Protein AF-A0A2C6C3G3-F1 (afdb_monomer_lite)

Organism: Fusobacterium nucleatum subsp. polymorphum (NCBI:txid76857)

InterPro domains:
  IPR012332 Autotransporter, pectate lyase C-like domain superfamily [G3DSA:2.160.20.20] (1-324)

Foldseek 3Di:
DAEQQGEDEDDAPDEDADAPDQEEEQEEFYDQPADDLHEGEYYYNYEYHDEHEQYELYEYHAPYEYEFNEEQAYAYECHEPYHWQHEYEYDAPYEQEANHELYEDYEYEHQQTEAEDADNYEYEEEYYNYEDYEYAAHEHEYNYEYYYEEALYEDEEYDHQHYEYEYAEYFEYEHHQYEQYEYEHYEYEDQEYEQEYEEAQYEREEWHHDATYEYHDQEYEQYYYHNYERDEFADYEYENHYYEYEFYANYEYDYYHPNHGAYEPPAQYEYEADANGEYEEAEDPDDDPDDDDDPPPDPPDHPRYHPCVSYDYHDDPNYHDYDYD

Radius of gyration: 21.12 Å; chains: 1; bounding box: 49×38×72 Å

Secondary structure (DSSP, 8-state):
-B-TT-EEEE-TT-EEEESSSSS-EEEEES-SS---S---EEEESSEEEE-SBT-EEEEE-TT-EEEESSEEEE--BS-EEEEESSEEEE-TT-EEEE-STT-EEEEE--TT-EEEE-TT-EEEE-STT-EEEEESSSEEEE-SEEEEESTT-EEEEE-STT-EEEESSEEEEESTT-EEEEESSSEEEE-SSEEEEESTT-EEEEE-TTTT-EEEE-SSEEEEETT-EEEEESSSEEEESSPEEEE-TT-EEEEE-TTS-EEE--S-EEEEE-TT-EEEEE--SS--SS--------SS-BTTEETGGGEEEEEPTT-EEEEE-

Structure (mmCIF, N/CA/C/O backbone):
data_AF-A0A2C6C3G3-F1
#
_entry.id   AF-A0A2C6C3G3-F1
#
loop_
_atom_site.group_PDB
_atom_site.id
_atom_site.type_symbol
_atom_site.label_atom_id
_atom_site.label_alt_id
_atom_site.label_comp_id
_atom_site.label_asym_id
_atom_site.label_entity_id
_atom_site.label_seq_id
_atom_site.pdbx_PDB_ins_code
_atom_site.Cartn_x
_atom_site.Cartn_y
_atom_site.Cartn_z
_atom_site.occupancy
_atom_site.B_iso_or_equiv
_atom_site.auth_seq_id
_atom_site.auth_comp_id
_atom_site.auth_asym_id
_atom_site.auth_atom_id
_atom_site.pdbx_PDB_model_num
ATOM 1 N N . GLN A 1 1 ? -17.566 4.425 23.445 1.00 90.25 1 GLN A N 1
ATOM 2 C CA . GLN A 1 1 ? -17.140 5.676 22.796 1.00 90.25 1 GLN A CA 1
ATOM 3 C C . GLN A 1 1 ? -16.418 6.512 23.837 1.00 90.25 1 GLN A C 1
ATOM 5 O O . GLN A 1 1 ? -16.911 6.590 24.957 1.00 90.25 1 GLN A O 1
ATOM 10 N N . ALA A 1 2 ? -15.243 7.042 23.518 1.00 85.88 2 ALA A N 1
ATOM 11 C CA . ALA A 1 2 ? -14.572 8.062 24.309 1.00 85.88 2 ALA A CA 1
ATOM 12 C C . ALA A 1 2 ? -14.928 9.407 23.675 1.00 85.88 2 ALA A C 1
ATOM 14 O O . ALA A 1 2 ? -14.460 9.683 22.580 1.00 85.88 2 ALA A O 1
ATOM 15 N N . GLY A 1 3 ? -15.823 10.171 24.312 1.00 86.94 3 GLY A N 1
ATOM 16 C CA . GLY A 1 3 ? -16.171 11.525 23.864 1.00 86.94 3 GLY A CA 1
ATOM 17 C C . GLY A 1 3 ? -14.995 12.496 24.025 1.00 86.94 3 GLY A C 1
ATOM 18 O O . GLY A 1 3 ? -13.861 12.062 24.132 1.00 86.94 3 GLY A O 1
ATOM 19 N N . HIS A 1 4 ? -15.286 13.789 24.128 1.00 82.94 4 HIS A N 1
ATOM 20 C CA . HIS A 1 4 ? -14.340 14.920 24.088 1.00 82.94 4 HIS A CA 1
ATOM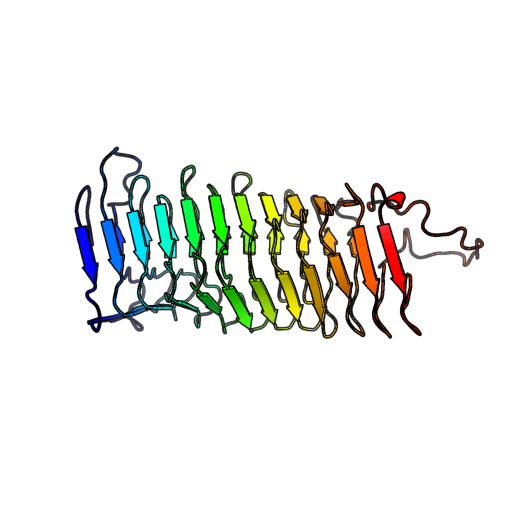 21 C C . HIS A 1 4 ? -12.945 14.721 24.735 1.00 82.94 4 HIS A C 1
ATOM 23 O O . HIS A 1 4 ? -11.939 15.069 24.139 1.00 82.94 4 HIS A O 1
ATOM 29 N N . ASP A 1 5 ? -12.861 14.188 25.954 1.00 90.12 5 ASP A N 1
ATOM 30 C CA . ASP A 1 5 ? -11.609 13.896 26.680 1.00 90.12 5 ASP A CA 1
ATOM 31 C C . ASP A 1 5 ? -11.652 12.514 27.365 1.00 90.12 5 ASP A C 1
ATOM 33 O O . ASP A 1 5 ? -10.925 12.210 28.315 1.00 90.12 5 ASP A O 1
ATOM 37 N N . GLY A 1 6 ? -12.563 11.660 26.895 1.00 94.88 6 GLY A N 1
ATOM 38 C CA . GLY A 1 6 ? -12.861 10.383 27.521 1.00 94.88 6 GLY A CA 1
ATOM 39 C C . GLY A 1 6 ? -11.810 9.313 27.237 1.00 94.88 6 GLY A C 1
ATOM 40 O O . GLY A 1 6 ? -11.007 9.396 26.311 1.00 94.88 6 GLY A O 1
ATOM 41 N N . LYS A 1 7 ? -11.876 8.210 27.984 1.00 97.00 7 LYS A N 1
ATOM 42 C CA . LYS A 1 7 ? -11.100 7.003 27.684 1.00 97.00 7 LYS A CA 1
ATOM 43 C C . LYS A 1 7 ? -12.005 5.788 27.610 1.00 97.00 7 LYS A C 1
ATOM 45 O O . LYS A 1 7 ? -12.769 5.512 28.529 1.00 97.00 7 LYS A O 1
ATOM 50 N N . VAL A 1 8 ? -11.865 5.016 26.538 1.00 97.69 8 VAL A N 1
ATOM 51 C CA . VAL A 1 8 ? -12.537 3.729 26.361 1.00 97.69 8 VAL A CA 1
ATOM 52 C C . VAL A 1 8 ? -11.499 2.642 26.116 1.00 97.69 8 VAL A C 1
ATOM 54 O O . VAL A 1 8 ? -10.528 2.822 25.382 1.00 97.69 8 VAL A O 1
ATOM 57 N N . THR A 1 9 ? -11.660 1.493 26.768 1.00 98.25 9 THR A N 1
ATOM 58 C CA . THR A 1 9 ? -10.750 0.355 26.610 1.00 98.25 9 THR A CA 1
ATOM 59 C C . THR A 1 9 ? -11.537 -0.941 26.486 1.00 98.25 9 THR A C 1
ATOM 61 O O . THR A 1 9 ? -12.300 -1.282 27.387 1.00 98.25 9 THR A O 1
ATOM 64 N N . LEU A 1 10 ? -11.315 -1.686 25.401 1.00 98.56 10 LEU A N 1
ATOM 65 C CA . LEU A 1 10 ? -11.729 -3.082 25.310 1.00 98.56 10 LEU A CA 1
ATOM 66 C C . LEU A 1 10 ? -10.640 -3.942 25.954 1.00 98.56 10 LEU A C 1
ATOM 68 O O . LEU A 1 10 ? -9.492 -3.945 25.505 1.00 98.56 10 LEU A O 1
ATOM 72 N N . ALA A 1 11 ? -10.978 -4.623 27.046 1.00 98.31 11 ALA A N 1
ATOM 73 C CA . ALA A 1 11 ? -10.030 -5.457 27.777 1.00 98.31 11 ALA A CA 1
ATOM 74 C C . ALA A 1 11 ? -9.639 -6.721 26.989 1.00 98.31 11 ALA A C 1
ATOM 76 O O . ALA A 1 11 ? -10.378 -7.186 26.122 1.00 98.31 11 ALA A O 1
ATOM 77 N N . SER A 1 12 ? -8.479 -7.294 27.323 1.00 98.12 12 SER A N 1
ATOM 78 C CA . SER A 1 12 ? -8.031 -8.563 26.737 1.00 98.12 12 SER A CA 1
ATOM 79 C C . SER A 1 12 ? -9.036 -9.689 27.004 1.00 98.12 12 SER A C 1
ATOM 81 O O . SER A 1 12 ? -9.704 -9.711 28.042 1.00 98.12 12 SER A O 1
ATOM 83 N N . GLY A 1 13 ? -9.190 -10.591 26.034 1.00 97.81 13 GLY A N 1
ATOM 84 C CA . GLY A 1 13 ? -10.177 -11.675 26.068 1.00 97.81 13 GLY A CA 1
ATOM 85 C C . GLY A 1 13 ? -11.636 -11.221 25.925 1.00 97.81 13 GLY A C 1
ATOM 86 O O . GLY A 1 13 ? -12.540 -12.048 26.024 1.00 97.81 13 GLY A O 1
ATOM 87 N N . LYS A 1 14 ? -11.897 -9.924 25.709 1.00 98.56 14 LYS A N 1
ATOM 88 C CA . LYS A 1 14 ? -13.240 -9.396 25.435 1.00 98.56 14 LYS A CA 1
ATOM 89 C C . LYS A 1 14 ? -13.449 -9.182 23.941 1.00 98.56 14 LYS A C 1
ATOM 91 O O . LYS A 1 14 ? -12.499 -8.983 23.185 1.00 98.56 14 LYS A O 1
ATOM 96 N N . LYS A 1 15 ? -14.717 -9.215 23.536 1.00 98.19 15 LYS A N 1
ATOM 97 C CA . LYS A 1 15 ? -15.146 -9.143 22.142 1.00 98.19 15 LYS A CA 1
ATOM 98 C C . LYS A 1 15 ? -16.309 -8.171 21.983 1.00 98.19 15 LYS A C 1
ATOM 100 O O . LYS A 1 15 ? -17.229 -8.189 22.797 1.00 98.19 15 LYS A O 1
ATOM 105 N N . ILE A 1 16 ? -16.276 -7.368 20.925 1.00 97.81 16 ILE A N 1
ATOM 106 C CA . ILE A 1 16 ? -17.430 -6.616 20.411 1.00 97.81 16 ILE A CA 1
ATOM 107 C C . ILE A 1 16 ? -17.785 -7.230 19.060 1.00 97.81 16 ILE A C 1
ATOM 109 O O . ILE A 1 16 ? -16.898 -7.516 18.260 1.00 97.81 16 ILE A O 1
ATOM 113 N N . THR A 1 17 ? -19.064 -7.494 18.801 1.00 98.12 17 THR A N 1
ATOM 114 C CA . THR A 1 17 ? -19.512 -8.061 17.522 1.00 98.12 17 THR A CA 1
ATOM 115 C C . THR A 1 17 ? -20.747 -7.332 17.030 1.00 98.12 17 THR A C 1
ATOM 117 O O . THR A 1 17 ? -21.742 -7.248 17.742 1.00 98.12 17 THR A O 1
ATOM 120 N N . SER A 1 18 ? -20.661 -6.813 15.812 1.00 96.62 18 SER A N 1
ATOM 121 C CA . SER A 1 18 ? -21.769 -6.205 15.086 1.00 96.62 18 SER A CA 1
ATOM 122 C C . SER A 1 18 ? -21.530 -6.430 13.599 1.00 96.62 18 SER A C 1
ATOM 124 O O . SER A 1 18 ? -20.761 -5.702 12.984 1.00 96.62 18 SER A O 1
ATOM 126 N N . THR A 1 19 ? -22.116 -7.486 13.036 1.00 94.31 19 THR A N 1
ATOM 127 C CA . THR A 1 19 ? -21.901 -7.891 11.632 1.00 94.31 19 THR A CA 1
ATOM 128 C C . THR A 1 19 ? -23.139 -7.736 10.755 1.00 94.31 19 THR A C 1
ATOM 130 O O . THR A 1 19 ? -23.031 -7.797 9.536 1.00 94.31 19 THR A O 1
ATOM 133 N N . THR A 1 20 ? -24.305 -7.520 11.365 1.00 91.44 20 THR A N 1
ATOM 134 C CA . THR A 1 20 ? -25.604 -7.425 10.682 1.00 91.44 20 THR A CA 1
ATOM 135 C C . THR A 1 20 ? -26.207 -6.024 10.726 1.00 91.44 20 THR A C 1
ATOM 137 O O . THR A 1 20 ? -27.250 -5.794 10.122 1.00 91.44 20 THR A O 1
ATOM 140 N N . ALA A 1 21 ? -25.601 -5.095 11.471 1.00 91.69 21 ALA A N 1
ATOM 141 C CA . ALA A 1 21 ? -26.034 -3.705 11.480 1.00 91.69 21 ALA A CA 1
ATOM 142 C C . ALA A 1 21 ? -25.770 -3.063 10.112 1.00 91.69 21 ALA A C 1
ATOM 144 O O . ALA A 1 21 ? -24.774 -3.376 9.461 1.00 91.69 21 ALA A O 1
ATOM 145 N N . ASN A 1 22 ? -26.639 -2.138 9.699 1.00 92.69 22 ASN A N 1
ATOM 146 C CA . ASN A 1 22 ? -26.429 -1.390 8.459 1.00 92.69 22 ASN A CA 1
ATOM 147 C C . ASN A 1 22 ? -25.148 -0.558 8.527 1.00 92.69 22 ASN A C 1
ATOM 149 O O . ASN A 1 22 ? -24.381 -0.571 7.575 1.00 92.69 22 ASN A O 1
ATOM 153 N N . GLU A 1 23 ? -24.927 0.123 9.652 1.00 95.88 23 GLU A N 1
ATOM 154 C CA . GLU A 1 23 ? -23.739 0.921 9.943 1.00 95.88 23 GLU A CA 1
ATOM 155 C C . GLU A 1 23 ? -23.426 0.827 11.443 1.00 95.88 23 GLU A C 1
ATOM 157 O O . GLU A 1 23 ? -24.337 0.870 12.277 1.00 95.88 23 GLU A O 1
ATOM 162 N N . PHE A 1 24 ? -22.154 0.649 11.803 1.00 96.31 24 PHE A N 1
ATOM 163 C CA . PHE A 1 24 ? -21.725 0.528 13.192 1.00 96.31 24 PHE A CA 1
ATOM 164 C C . PHE A 1 24 ? -20.287 1.002 13.403 1.00 96.31 24 PHE A C 1
ATOM 166 O O . PHE A 1 24 ? -19.387 0.652 12.638 1.00 96.31 24 PHE A O 1
ATOM 173 N N . TYR A 1 25 ? -20.054 1.749 14.486 1.00 96.50 25 TYR A N 1
ATOM 174 C CA . TYR A 1 25 ? -18.723 2.207 14.891 1.00 96.50 25 TYR A CA 1
ATOM 175 C C . TYR A 1 25 ? -18.288 1.468 16.158 1.00 96.50 25 TYR A C 1
ATOM 177 O O . TYR A 1 25 ? -18.855 1.672 17.233 1.00 96.50 25 TYR A O 1
ATOM 185 N N . GLY A 1 26 ? -17.288 0.593 16.027 1.00 97.06 26 GLY A N 1
ATOM 186 C CA . GLY A 1 26 ? -16.847 -0.308 17.092 1.00 97.06 26 GLY A CA 1
ATOM 187 C C . GLY A 1 26 ? -16.291 0.425 18.307 1.00 97.06 26 GLY A C 1
ATOM 188 O O . GLY A 1 26 ? -16.798 0.282 19.421 1.00 97.06 26 GLY A O 1
ATOM 189 N N . MET A 1 27 ? -15.252 1.228 18.101 1.00 98.06 27 MET A N 1
ATOM 190 C CA . MET A 1 27 ? -14.697 2.112 19.123 1.00 98.06 27 MET A CA 1
ATOM 191 C C . MET A 1 27 ? -14.428 3.490 18.531 1.00 98.06 27 MET A C 1
ATOM 193 O O . MET A 1 27 ? -13.923 3.596 17.420 1.00 98.06 27 MET A O 1
ATOM 197 N N . THR A 1 28 ? -14.722 4.538 19.293 1.00 97.56 28 THR A N 1
ATOM 198 C CA . THR A 1 28 ? -14.463 5.923 18.889 1.00 97.56 28 THR A CA 1
ATOM 199 C C . THR A 1 28 ? -13.618 6.628 19.943 1.00 97.56 28 THR A C 1
ATOM 201 O O . THR A 1 28 ? -13.834 6.396 21.141 1.00 97.56 28 THR A O 1
ATOM 204 N N . ALA A 1 29 ? -12.669 7.447 19.495 1.00 97.81 29 ALA A N 1
ATOM 205 C CA . ALA A 1 29 ? -12.018 8.493 20.276 1.00 97.81 29 ALA A CA 1
ATOM 206 C C . ALA A 1 29 ? -12.374 9.831 19.625 1.00 97.81 29 ALA A C 1
ATOM 208 O O . ALA A 1 29 ? -12.180 9.970 18.417 1.00 97.81 29 ALA A O 1
ATOM 209 N N . GLY A 1 30 ? -12.960 10.729 20.409 1.00 95.25 30 GLY A N 1
ATOM 210 C CA . GLY A 1 30 ? -13.423 12.028 19.948 1.00 95.25 30 GLY A CA 1
ATOM 211 C C . GLY A 1 30 ? -14.890 12.052 19.563 1.00 95.25 30 GLY A C 1
ATOM 212 O O . GLY A 1 30 ? -15.606 11.042 19.590 1.00 95.25 30 GLY A O 1
ATOM 213 N N . ASN A 1 31 ? -15.348 13.253 19.227 1.00 91.44 31 ASN A N 1
ATOM 214 C CA . ASN A 1 31 ? -16.713 13.532 18.786 1.00 91.44 31 ASN A CA 1
ATOM 215 C C . ASN A 1 31 ? -16.801 13.945 17.307 1.00 91.44 31 ASN A C 1
ATOM 217 O O . ASN A 1 31 ? -17.913 14.203 16.848 1.00 91.44 31 ASN A O 1
ATOM 221 N N . PHE A 1 32 ? -15.687 13.976 16.566 1.00 92.75 32 PHE A N 1
ATOM 222 C CA . PHE A 1 32 ? -15.642 14.378 15.155 1.00 92.75 32 PHE A CA 1
ATOM 223 C C . PHE A 1 32 ? -16.135 15.813 14.932 1.00 92.75 32 PHE A C 1
ATOM 225 O O . PHE A 1 32 ? -16.693 16.130 13.881 1.00 92.75 32 PHE A O 1
ATOM 232 N N . ALA A 1 33 ? -15.936 16.683 15.930 1.00 91.12 33 ALA A N 1
ATOM 233 C CA . ALA A 1 33 ? -16.274 18.106 15.863 1.00 91.12 33 ALA A CA 1
ATOM 234 C C . ALA A 1 33 ? -15.108 18.981 15.363 1.00 91.12 33 ALA A C 1
ATOM 236 O O . ALA A 1 33 ? -15.296 20.182 15.159 1.00 91.12 33 ALA A O 1
ATOM 237 N N . GLY A 1 34 ? -13.934 18.386 15.132 1.00 87.75 34 GLY A N 1
ATOM 238 C CA . GLY A 1 34 ? -12.714 19.084 14.738 1.00 87.75 34 GLY A CA 1
ATOM 239 C C . GLY A 1 34 ? -11.773 19.335 15.917 1.00 87.75 34 GLY A C 1
ATOM 240 O O . GLY A 1 34 ? -12.045 18.933 17.042 1.00 87.75 34 GLY A O 1
ATOM 241 N N . ALA A 1 35 ? -10.646 19.993 15.632 1.00 90.75 35 ALA A N 1
ATOM 242 C CA . ALA A 1 35 ? -9.570 20.184 16.600 1.00 90.75 35 ALA A CA 1
ATOM 243 C C . ALA A 1 35 ? -10.042 21.023 17.790 1.00 90.75 35 ALA A C 1
ATOM 245 O O . ALA A 1 35 ? -10.561 22.131 17.621 1.00 90.75 35 ALA A O 1
ATOM 246 N N . ASP A 1 36 ? -9.834 20.501 18.992 1.00 89.94 36 ASP A N 1
ATOM 247 C CA . ASP A 1 36 ? -10.312 21.101 20.235 1.00 89.94 36 ASP A CA 1
ATOM 248 C C . ASP A 1 36 ? -9.247 21.122 21.346 1.00 89.94 36 ASP A C 1
ATOM 250 O O . ASP A 1 36 ? -9.524 21.573 22.464 1.00 89.94 36 ASP A O 1
ATOM 254 N N . ALA A 1 37 ? -8.025 20.668 21.028 1.00 86.81 37 ALA A N 1
ATOM 255 C CA . ALA A 1 37 ? -6.893 20.519 21.940 1.00 86.81 37 ALA A CA 1
ATOM 256 C C . ALA A 1 37 ? -7.176 19.653 23.184 1.00 86.81 37 ALA A C 1
ATOM 258 O O . ALA A 1 37 ? -6.434 19.713 24.173 1.00 86.81 37 ALA A O 1
ATOM 259 N N . LYS A 1 38 ? -8.239 18.847 23.157 1.00 90.75 38 LYS A N 1
ATOM 260 C CA . LYS A 1 38 ? -8.496 17.795 24.134 1.00 90.75 38 LYS A CA 1
ATOM 261 C C . LYS A 1 38 ? -7.973 16.473 23.593 1.00 90.75 38 LYS A C 1
ATOM 263 O O . LYS A 1 38 ? -7.418 16.395 22.503 1.00 90.75 38 LYS A O 1
ATOM 268 N N . LYS A 1 39 ? -8.018 15.456 24.451 1.00 95.00 39 LYS A N 1
ATOM 269 C CA . LYS A 1 39 ? -7.469 14.147 24.123 1.00 95.00 39 LYS A CA 1
ATOM 270 C C . LYS A 1 39 ? -8.344 13.031 24.658 1.00 95.00 39 LYS A C 1
ATOM 272 O O . LYS A 1 39 ? -8.259 12.655 25.828 1.00 95.00 39 LYS A O 1
ATOM 277 N N . ALA A 1 40 ? -9.135 12.466 23.768 1.00 97.94 40 ALA A N 1
ATOM 278 C CA . ALA A 1 40 ? -9.822 11.209 23.923 1.00 97.94 40 ALA A CA 1
ATOM 279 C C . ALA A 1 40 ? -8.912 10.031 23.544 1.00 97.94 40 ALA A C 1
ATOM 281 O O . ALA A 1 40 ? -8.021 10.127 22.697 1.00 97.94 40 ALA A O 1
ATOM 282 N N . ILE A 1 41 ? -9.140 8.877 24.176 1.00 98.50 41 ILE A N 1
ATOM 283 C CA . ILE A 1 41 ? -8.353 7.665 23.921 1.00 98.50 41 ILE A CA 1
ATOM 284 C C . ILE A 1 41 ? -9.260 6.451 23.722 1.00 98.50 41 ILE A C 1
ATOM 286 O O . ILE A 1 41 ? -10.011 6.065 24.625 1.00 98.50 41 ILE A O 1
ATOM 290 N N . ALA A 1 42 ? -9.109 5.768 22.586 1.00 98.69 42 ALA A N 1
ATOM 291 C CA . ALA A 1 42 ? -9.725 4.471 22.313 1.00 98.69 42 ALA A CA 1
ATOM 292 C C . ALA A 1 42 ? -8.663 3.370 22.226 1.00 98.69 42 ALA A C 1
ATOM 294 O O . ALA A 1 42 ? -7.811 3.369 21.340 1.00 98.69 42 ALA A O 1
ATOM 295 N N . LYS A 1 43 ? -8.726 2.393 23.139 1.00 98.75 43 LYS A N 1
ATOM 296 C CA . LYS A 1 43 ? -7.745 1.301 23.225 1.00 98.75 43 LYS A CA 1
ATOM 297 C C . LYS A 1 43 ? -8.382 -0.076 23.046 1.00 98.75 43 LYS A C 1
ATOM 299 O O . LYS A 1 43 ? -9.126 -0.530 23.914 1.00 98.75 43 LYS A O 1
ATOM 304 N N . ASN A 1 44 ? -8.032 -0.778 21.974 1.00 98.81 44 ASN A N 1
ATOM 305 C CA . ASN A 1 44 ? -8.415 -2.167 21.747 1.00 98.81 44 ASN A CA 1
ATOM 306 C C . ASN A 1 44 ? -7.327 -3.130 22.249 1.00 98.81 44 ASN A C 1
ATOM 308 O O . ASN A 1 44 ? -6.249 -3.188 21.667 1.00 98.81 44 ASN A O 1
ATOM 312 N N . ASN A 1 45 ? -7.608 -3.920 23.289 1.00 98.75 45 ASN A N 1
ATOM 313 C CA . ASN A 1 45 ? -6.783 -5.078 23.670 1.00 98.75 45 ASN A CA 1
ATOM 314 C C . ASN A 1 45 ? -7.486 -6.420 23.391 1.00 98.75 45 ASN A C 1
ATOM 316 O O . ASN A 1 45 ? -6.942 -7.465 23.736 1.00 98.75 45 ASN A O 1
ATOM 320 N N . GLY A 1 46 ? -8.706 -6.390 22.852 1.00 98.69 46 GLY A N 1
ATOM 321 C CA . GLY A 1 46 ? -9.550 -7.557 22.620 1.00 98.69 46 GLY A CA 1
ATOM 322 C C . GLY A 1 46 ? -9.775 -7.809 21.131 1.00 98.69 46 GLY A C 1
ATOM 323 O O . GLY A 1 46 ? -8.868 -7.658 20.314 1.00 98.69 46 GLY A O 1
ATOM 324 N N . GLU A 1 47 ? -10.995 -8.205 20.779 1.00 98.81 47 GLU A N 1
ATOM 325 C CA . GLU A 1 47 ? -11.393 -8.501 19.402 1.00 98.81 47 GLU A CA 1
ATOM 326 C C . GLU A 1 47 ? -12.606 -7.657 18.984 1.00 98.81 47 GLU A C 1
ATOM 328 O O . GLU A 1 47 ? -13.669 -7.718 19.607 1.00 98.81 47 GLU A O 1
ATOM 333 N N . LEU A 1 48 ? -12.457 -6.880 17.913 1.00 98.75 48 LEU A N 1
ATOM 334 C CA . LEU A 1 48 ? -13.549 -6.152 17.268 1.00 98.75 48 LEU A CA 1
ATOM 335 C C . LEU A 1 48 ? -13.983 -6.918 16.015 1.00 98.75 48 LEU A C 1
ATOM 337 O O . LEU A 1 48 ? -13.200 -7.029 15.083 1.00 98.75 48 LEU A O 1
ATOM 341 N N . ASN A 1 49 ? -15.216 -7.421 15.977 1.00 98.62 49 ASN A N 1
ATOM 342 C CA . ASN A 1 49 ? -15.810 -8.080 14.808 1.00 98.62 49 ASN A CA 1
ATOM 343 C C . ASN A 1 49 ? -16.880 -7.181 14.206 1.00 98.62 49 ASN A C 1
ATOM 345 O O . ASN A 1 49 ? -18.037 -7.212 14.636 1.00 98.62 49 ASN A O 1
ATOM 349 N N . ILE A 1 50 ? -16.480 -6.344 13.255 1.00 98.50 50 ILE A N 1
ATOM 350 C CA . ILE A 1 50 ? -17.331 -5.288 12.715 1.00 98.50 50 ILE A CA 1
ATOM 351 C C . ILE A 1 50 ? -17.653 -5.587 11.249 1.00 98.50 50 ILE A C 1
ATOM 353 O O . ILE A 1 50 ? -16.765 -5.828 10.435 1.00 98.50 50 ILE A O 1
ATOM 357 N N . GLY A 1 51 ? -18.937 -5.611 10.923 1.00 97.25 51 GLY A N 1
ATOM 358 C CA . GLY A 1 51 ? -19.487 -5.682 9.573 1.00 97.25 51 GLY A CA 1
ATOM 359 C C . GLY A 1 51 ? -20.396 -4.485 9.309 1.00 97.25 51 GLY A C 1
ATOM 360 O O . GLY A 1 51 ? -20.324 -3.502 10.037 1.00 97.25 51 GLY A O 1
ATOM 361 N N . GLY A 1 52 ? -21.251 -4.580 8.291 1.00 96.62 52 GLY A N 1
ATOM 362 C CA . GLY A 1 52 ? -22.133 -3.483 7.880 1.00 96.62 52 GLY A CA 1
ATOM 363 C C . GLY A 1 52 ? -21.515 -2.554 6.834 1.00 96.62 52 GLY A C 1
ATOM 364 O O . GLY A 1 52 ? -20.299 -2.493 6.649 1.00 96.62 52 GLY A O 1
ATOM 365 N N . ASN A 1 53 ? -22.364 -1.829 6.116 1.00 96.31 53 ASN A N 1
ATOM 366 C CA . ASN A 1 53 ? -21.942 -0.870 5.103 1.00 96.31 53 ASN A CA 1
ATOM 367 C C . ASN A 1 53 ? -21.375 0.392 5.773 1.00 96.31 53 ASN A C 1
ATOM 369 O O . ASN A 1 53 ? -21.928 0.854 6.767 1.00 96.31 53 ASN A O 1
ATOM 373 N N . LYS A 1 54 ? -20.269 0.940 5.252 1.00 95.88 54 LYS A N 1
ATOM 374 C CA . LYS A 1 54 ? -19.599 2.159 5.767 1.00 95.88 54 LYS A CA 1
ATOM 375 C C . LYS A 1 54 ? -19.196 2.111 7.249 1.00 95.88 54 LYS A C 1
ATOM 377 O O . LYS A 1 54 ? -18.839 3.118 7.848 1.00 95.88 54 LYS A O 1
ATOM 382 N N . SER A 1 55 ? -19.217 0.922 7.840 1.00 98.06 55 SER A N 1
ATOM 383 C CA . SER A 1 55 ? -18.922 0.722 9.254 1.00 98.06 55 SER A CA 1
ATOM 384 C C . SER A 1 55 ? -17.439 0.897 9.548 1.00 98.06 55 SER A C 1
ATOM 386 O O . SER A 1 55 ? -16.596 0.766 8.658 1.00 98.06 55 SER A O 1
ATOM 388 N N . LEU A 1 56 ? -17.123 1.164 10.814 1.00 98.50 56 LEU A N 1
ATOM 389 C CA . LEU A 1 56 ? -15.772 1.482 11.261 1.00 98.50 56 LEU A CA 1
ATOM 390 C C . LEU A 1 56 ? -15.388 0.593 12.444 1.00 98.50 56 LEU A C 1
ATOM 392 O O . LEU A 1 56 ? -16.100 0.542 13.447 1.00 98.50 56 LEU A O 1
ATOM 396 N N . GLY A 1 57 ? -14.249 -0.096 12.353 1.00 98.50 57 GLY A N 1
ATOM 397 C CA . GLY A 1 57 ? -13.700 -0.852 13.482 1.00 98.50 57 GLY A CA 1
ATOM 398 C C . GLY A 1 57 ? -13.310 0.080 14.629 1.00 98.50 57 GLY A C 1
ATOM 399 O O . GLY A 1 57 ? -13.881 0.025 15.721 1.00 98.50 57 GLY A O 1
ATOM 400 N N . MET A 1 58 ? -12.370 0.977 14.347 1.00 98.75 58 MET A N 1
ATOM 401 C CA . MET A 1 58 ? -12.003 2.098 15.207 1.00 98.75 58 MET A CA 1
ATOM 402 C C . MET A 1 58 ? -12.083 3.408 14.422 1.00 98.75 58 MET A C 1
ATOM 404 O O . MET A 1 58 ? -11.651 3.453 13.274 1.00 98.75 58 MET A O 1
ATOM 408 N N . ALA A 1 59 ? -12.596 4.468 15.040 1.00 98.44 59 ALA A N 1
ATOM 409 C CA . ALA A 1 59 ? -12.615 5.812 14.473 1.00 98.44 59 ALA A CA 1
ATOM 410 C C . ALA A 1 59 ? -11.930 6.784 15.441 1.00 98.44 59 ALA A C 1
ATOM 412 O O . ALA A 1 59 ? -12.329 6.868 16.604 1.00 98.44 59 ALA A O 1
ATOM 413 N N . ILE A 1 60 ? -10.903 7.490 14.974 1.00 98.56 60 ILE A N 1
ATOM 414 C CA . ILE A 1 60 ? -10.064 8.376 15.789 1.00 98.56 60 ILE A CA 1
ATOM 415 C C . ILE A 1 60 ? -10.138 9.782 15.212 1.00 98.56 60 ILE A C 1
ATOM 417 O O . ILE A 1 60 ? -9.732 9.971 14.063 1.00 98.56 60 ILE A O 1
ATOM 421 N N . ASP A 1 61 ? -10.663 10.723 15.991 1.00 97.50 61 ASP A N 1
ATOM 422 C CA . ASP A 1 61 ? -10.754 12.125 15.597 1.00 97.50 61 ASP A CA 1
ATOM 423 C C . ASP A 1 61 ? -9.392 12.836 15.668 1.00 97.50 61 ASP A C 1
ATOM 425 O O . ASP A 1 61 ? -8.416 12.293 16.184 1.00 97.50 61 ASP A O 1
ATOM 429 N N . VAL A 1 62 ? -9.309 14.042 15.109 1.00 96.38 62 VAL A N 1
ATOM 430 C CA . VAL A 1 62 ? -8.142 14.922 15.220 1.00 96.38 62 VAL A CA 1
ATOM 431 C C . VAL A 1 62 ? -7.781 15.169 16.692 1.00 96.38 62 VAL A C 1
ATOM 433 O O . VAL A 1 62 ? -8.647 15.163 17.553 1.00 96.38 62 VAL A O 1
ATOM 436 N N . ASP A 1 63 ? -6.486 15.335 16.978 1.00 95.19 63 ASP A N 1
ATOM 437 C CA . ASP A 1 63 ? -5.895 15.478 18.327 1.00 95.19 63 ASP A CA 1
ATOM 438 C C . ASP A 1 63 ? -6.028 14.253 19.267 1.00 95.19 63 ASP A C 1
ATOM 440 O O . ASP A 1 63 ? -5.315 14.156 20.273 1.00 95.19 63 ASP A O 1
ATOM 444 N N . ASP A 1 64 ? -6.818 13.248 18.884 1.00 98.00 64 ASP A N 1
ATOM 445 C CA . ASP A 1 64 ? -7.086 12.060 19.692 1.00 98.00 64 ASP A CA 1
ATOM 446 C C . ASP A 1 64 ? -6.177 10.863 19.392 1.00 98.00 64 ASP A C 1
ATOM 448 O O . ASP A 1 64 ? -5.398 10.834 18.432 1.00 98.00 64 ASP A O 1
ATOM 452 N N . GLU A 1 65 ? -6.267 9.840 20.253 1.00 98.31 65 GLU A N 1
ATOM 453 C CA . GLU A 1 65 ? -5.404 8.663 20.198 1.00 98.31 65 GLU A CA 1
ATOM 454 C C . GLU A 1 65 ? -6.170 7.333 20.103 1.00 98.31 65 GLU A C 1
ATOM 456 O O . GLU A 1 65 ? -6.964 6.949 20.968 1.00 98.31 65 GLU A O 1
ATOM 461 N N . GLY A 1 66 ? -5.846 6.566 19.065 1.00 98.75 66 GLY A N 1
ATOM 462 C CA . GLY A 1 66 ? -6.266 5.187 18.868 1.00 98.75 66 GLY A CA 1
ATOM 463 C C . GLY A 1 66 ? -5.124 4.200 19.048 1.00 98.75 66 GLY A C 1
ATOM 464 O O . GLY A 1 66 ? -4.063 4.337 18.443 1.00 98.75 66 GLY A O 1
ATOM 465 N N . ILE A 1 67 ? -5.353 3.154 19.839 1.00 98.88 67 ILE A N 1
ATOM 466 C CA . ILE A 1 67 ? -4.352 2.117 20.105 1.00 98.88 67 ILE A CA 1
ATOM 467 C C . ILE A 1 67 ? -4.962 0.742 19.849 1.00 98.88 67 ILE A C 1
ATOM 469 O O . ILE A 1 67 ? -5.900 0.344 20.542 1.00 98.88 67 ILE A O 1
ATOM 473 N N . ASN A 1 68 ? -4.387 -0.020 18.921 1.00 98.88 68 ASN A N 1
ATOM 474 C CA . ASN A 1 68 ? -4.736 -1.417 18.691 1.00 98.88 68 ASN A CA 1
ATOM 475 C C . ASN A 1 68 ? -3.611 -2.349 19.166 1.00 98.88 68 ASN A C 1
ATOM 477 O O . ASN A 1 68 ? -2.521 -2.366 18.603 1.00 98.88 68 ASN A O 1
ATOM 481 N N . ASN A 1 69 ? -3.894 -3.145 20.193 1.00 98.81 69 ASN A N 1
ATOM 482 C CA . ASN A 1 69 ? -3.058 -4.252 20.673 1.00 98.81 69 ASN A CA 1
ATOM 483 C C . ASN A 1 69 ? -3.693 -5.620 20.393 1.00 98.81 69 ASN A C 1
ATOM 485 O O . ASN A 1 69 ? -3.078 -6.646 20.663 1.00 98.81 69 ASN A O 1
ATOM 489 N N . GLY A 1 70 ? -4.948 -5.630 19.943 1.00 98.69 70 GLY A N 1
ATOM 490 C CA . GLY A 1 70 ? -5.739 -6.832 19.735 1.00 98.69 70 GLY A CA 1
ATOM 491 C C . GLY A 1 70 ? -5.979 -7.109 18.257 1.00 98.69 70 GLY A C 1
ATOM 492 O O . GLY A 1 70 ? -5.113 -6.885 17.408 1.00 98.69 70 GLY A O 1
ATOM 493 N N . LYS A 1 71 ? -7.181 -7.599 17.957 1.00 98.88 71 LYS A N 1
ATOM 494 C CA . LYS A 1 71 ? -7.618 -7.913 16.597 1.00 98.88 71 LYS A CA 1
ATOM 495 C C . LYS A 1 71 ? -8.786 -7.032 16.182 1.00 98.88 71 LYS A C 1
ATOM 497 O O . LYS A 1 71 ? -9.717 -6.820 16.962 1.00 98.88 71 LYS A O 1
ATOM 502 N N . ILE A 1 72 ? -8.748 -6.564 14.943 1.00 98.94 72 ILE A N 1
ATOM 503 C CA . ILE A 1 72 ? -9.871 -5.921 14.265 1.00 98.94 72 ILE A CA 1
ATOM 504 C C . ILE A 1 72 ? -10.219 -6.794 13.064 1.00 98.94 72 ILE A C 1
ATOM 506 O O . ILE A 1 72 ? -9.468 -6.835 12.100 1.00 98.94 72 ILE A O 1
ATOM 510 N N . ASN A 1 73 ? -11.343 -7.495 13.116 1.00 98.81 73 ASN A N 1
ATOM 511 C CA . ASN A 1 73 ? -11.885 -8.260 12.003 1.00 98.81 73 ASN A CA 1
ATOM 512 C C . ASN A 1 73 ? -13.000 -7.440 11.350 1.00 98.81 73 ASN A C 1
ATOM 514 O O . ASN A 1 73 ? -14.103 -7.321 11.890 1.00 98.81 73 ASN A O 1
ATOM 518 N N . PHE A 1 74 ? -12.700 -6.863 10.192 1.00 98.75 74 PHE A N 1
ATOM 519 C CA . PHE A 1 74 ? -13.638 -6.079 9.408 1.00 98.75 74 PHE A CA 1
ATOM 520 C C . PHE A 1 74 ? -14.202 -6.905 8.245 1.00 98.75 74 PHE A C 1
ATOM 522 O O . PHE A 1 74 ? -13.473 -7.400 7.383 1.00 98.75 74 PHE A O 1
ATOM 529 N N . SER A 1 75 ? -15.521 -7.048 8.221 1.00 98.06 75 SER A N 1
ATOM 530 C CA . SER A 1 75 ? -16.287 -7.805 7.216 1.00 98.06 75 SER A CA 1
ATOM 531 C C . SER A 1 75 ? -17.292 -6.935 6.456 1.00 98.06 75 SER A C 1
ATOM 533 O O . SER A 1 75 ? -18.016 -7.428 5.596 1.00 98.06 75 SER A O 1
ATOM 535 N N . GLY A 1 76 ? -17.340 -5.638 6.773 1.00 97.00 76 GLY A N 1
ATOM 536 C CA . GLY A 1 76 ? -18.253 -4.674 6.170 1.00 97.00 76 GLY A CA 1
ATOM 537 C C . GLY A 1 76 ? -17.838 -4.251 4.763 1.00 97.00 76 GLY A C 1
ATOM 538 O O . GLY A 1 76 ? -16.705 -4.484 4.343 1.00 97.00 76 GLY A O 1
ATOM 539 N N . THR A 1 77 ? -18.743 -3.595 4.043 1.00 97.06 77 THR A N 1
ATOM 540 C CA . THR A 1 77 ? -18.495 -3.059 2.693 1.00 97.06 77 THR A CA 1
ATOM 541 C C . THR A 1 77 ? -18.256 -1.559 2.737 1.00 97.06 77 THR A C 1
ATOM 543 O O . THR A 1 77 ? -18.909 -0.859 3.514 1.00 97.06 77 THR A O 1
ATOM 546 N N . SER A 1 78 ? -17.353 -1.049 1.895 1.00 95.50 78 SER A N 1
ATOM 547 C CA . SER A 1 78 ? -17.097 0.399 1.752 1.00 95.50 78 SER A CA 1
ATOM 548 C C . SER A 1 78 ? -16.792 1.124 3.072 1.00 95.50 78 SER A C 1
ATOM 550 O O . SER A 1 78 ? -17.050 2.319 3.206 1.00 95.50 78 SER A O 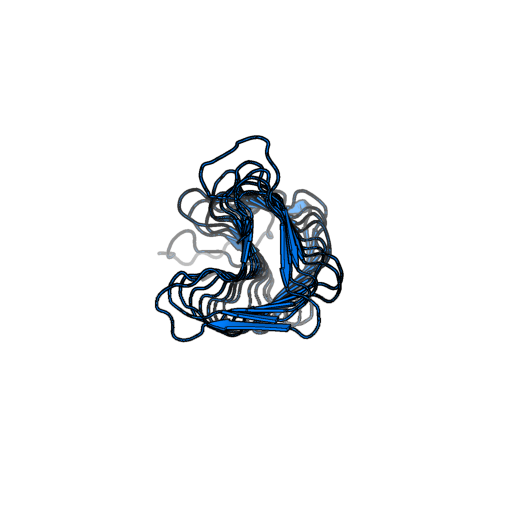1
ATOM 552 N N . GLY A 1 79 ? -16.284 0.392 4.062 1.00 97.75 79 GLY A N 1
ATOM 553 C CA . GLY A 1 79 ? -15.912 0.907 5.375 1.00 97.75 79 GLY A CA 1
ATOM 554 C C . GLY A 1 79 ? -14.444 0.635 5.673 1.00 97.75 79 GLY A C 1
ATOM 555 O O . GLY A 1 79 ? -13.671 0.281 4.776 1.00 97.75 79 GLY A O 1
ATOM 556 N N . ALA A 1 80 ? -14.055 0.796 6.936 1.00 98.62 80 ALA A N 1
ATOM 557 C CA . ALA A 1 80 ? -12.666 0.625 7.331 1.00 98.62 80 ALA A CA 1
ATOM 558 C C . ALA A 1 80 ? -12.493 -0.121 8.654 1.00 98.62 80 ALA A C 1
ATOM 560 O O . ALA A 1 80 ? -13.238 0.081 9.614 1.00 98.62 80 ALA A O 1
ATOM 561 N N . GLY A 1 81 ? -11.434 -0.929 8.744 1.00 98.75 81 GLY A N 1
ATOM 562 C CA . GLY A 1 81 ? -10.960 -1.437 10.032 1.00 98.75 81 GLY A CA 1
ATOM 563 C C . GLY A 1 81 ? -10.578 -0.286 10.965 1.00 98.75 81 GLY A C 1
ATOM 564 O O . GLY A 1 81 ? -10.931 -0.295 12.144 1.00 98.75 81 GLY A O 1
ATOM 565 N N . VAL A 1 82 ? -9.922 0.741 10.421 1.00 98.88 82 VAL A N 1
ATOM 566 C CA . VAL A 1 82 ? -9.562 1.972 11.130 1.00 98.88 82 VAL A CA 1
ATOM 567 C C . VAL A 1 82 ? -9.831 3.187 10.248 1.00 98.88 82 VAL A C 1
ATOM 569 O O . VAL A 1 82 ? -9.377 3.224 9.108 1.00 98.88 82 VAL A O 1
ATOM 572 N N . TYR A 1 83 ? -10.511 4.189 10.794 1.00 98.81 83 TYR A N 1
ATOM 573 C CA . TYR A 1 83 ? -10.638 5.539 10.248 1.00 98.81 83 TYR A CA 1
ATOM 574 C C . TYR A 1 83 ? -9.873 6.505 11.155 1.00 98.81 83 TYR A C 1
ATOM 576 O O . TYR A 1 83 ? -10.170 6.585 12.347 1.00 98.81 83 TYR A O 1
ATOM 584 N N . ASN A 1 84 ? -8.881 7.214 10.620 1.00 98.75 84 ASN A N 1
ATOM 585 C CA . ASN A 1 84 ? -7.989 8.059 11.406 1.00 98.75 84 ASN A CA 1
ATOM 586 C C . ASN A 1 84 ? -7.883 9.479 10.840 1.00 98.75 84 ASN A C 1
ATOM 588 O O . ASN A 1 84 ? -7.382 9.682 9.731 1.00 98.75 84 ASN A O 1
ATOM 592 N N . THR A 1 85 ? -8.263 10.459 11.656 1.00 98.19 85 THR A N 1
ATOM 593 C CA . THR A 1 85 ? -7.933 11.878 11.472 1.00 98.19 85 THR A CA 1
ATOM 594 C C . THR A 1 85 ? -6.964 12.406 12.540 1.00 98.19 85 THR A C 1
ATOM 596 O O . THR A 1 85 ? -6.348 13.447 12.314 1.00 98.19 85 THR A O 1
ATOM 599 N N . GLY A 1 86 ? -6.758 11.678 13.645 1.00 98.00 86 GLY A N 1
ATOM 600 C CA . GLY A 1 86 ? -5.767 11.976 14.691 1.00 98.00 86 GLY A CA 1
ATOM 601 C C . GLY A 1 86 ? -4.559 11.045 14.680 1.00 98.00 86 GLY A C 1
ATOM 602 O O . GLY A 1 86 ? -3.916 10.850 13.648 1.00 98.00 86 GLY A O 1
ATOM 603 N N . THR A 1 87 ? -4.214 10.473 15.835 1.00 98.62 87 THR A N 1
ATOM 604 C CA . THR A 1 87 ? -3.072 9.557 15.973 1.00 98.62 87 THR A CA 1
ATOM 605 C C . THR A 1 87 ? -3.534 8.123 16.203 1.00 98.62 87 THR A C 1
ATOM 607 O O . THR A 1 87 ? -4.130 7.813 17.230 1.00 98.62 87 THR A O 1
ATOM 610 N N . PHE A 1 88 ? -3.180 7.205 15.306 1.00 98.88 88 PHE A N 1
ATOM 611 C CA . PHE A 1 88 ? -3.456 5.779 15.460 1.00 98.88 88 PHE A CA 1
ATOM 612 C C . PHE A 1 88 ? -2.178 4.943 15.445 1.00 98.88 88 PHE A C 1
ATOM 614 O O . PHE A 1 88 ? -1.327 5.098 14.570 1.00 98.88 88 PHE A O 1
ATOM 621 N N . THR A 1 89 ? -2.073 3.984 16.368 1.00 98.94 89 THR A N 1
ATOM 622 C CA . THR A 1 89 ? -1.005 2.975 16.368 1.00 98.94 89 THR A CA 1
ATOM 623 C C . THR A 1 89 ? -1.560 1.558 16.502 1.00 98.94 89 THR A C 1
ATOM 625 O O . THR A 1 89 ? -2.220 1.225 17.488 1.00 98.94 89 THR A O 1
ATOM 628 N N . SER A 1 90 ? -1.220 0.688 15.546 1.00 98.88 90 SER A N 1
ATOM 629 C CA . SER A 1 90 ? -1.361 -0.768 15.672 1.00 98.88 90 SER A CA 1
ATOM 630 C C . SER A 1 90 ? -0.040 -1.353 16.162 1.00 98.88 90 SER A C 1
ATOM 632 O O . SER A 1 90 ? 0.953 -1.328 15.437 1.00 98.88 90 SER A O 1
ATOM 634 N N . ASN A 1 91 ? -0.003 -1.851 17.395 1.00 98.88 91 ASN A N 1
ATOM 635 C CA . ASN A 1 91 ? 1.219 -2.310 18.057 1.00 98.88 91 ASN A CA 1
ATOM 636 C C . ASN A 1 91 ? 1.643 -3.720 17.632 1.00 98.88 91 ASN A C 1
ATOM 638 O O . ASN A 1 91 ? 0.871 -4.473 17.040 1.00 98.88 91 ASN A O 1
ATOM 642 N N . SER A 1 92 ? 2.878 -4.097 17.962 1.00 98.62 92 SER A N 1
ATOM 643 C CA . SER A 1 92 ? 3.400 -5.446 17.705 1.00 98.62 92 SER A CA 1
ATOM 644 C C . SER A 1 92 ? 2.441 -6.537 18.201 1.00 98.62 92 SER A C 1
ATOM 646 O O . SER A 1 92 ? 1.922 -6.447 19.314 1.00 98.62 92 SER A O 1
ATOM 648 N N . GLY A 1 93 ? 2.195 -7.554 17.371 1.00 98.44 93 GLY A N 1
ATOM 649 C CA . GLY A 1 93 ? 1.271 -8.653 17.664 1.00 98.44 93 GLY A CA 1
ATOM 650 C C . GLY A 1 93 ? -0.204 -8.358 17.371 1.00 98.44 93 GLY A C 1
ATOM 651 O O . GLY A 1 93 ? -1.014 -9.280 17.425 1.00 98.44 93 GLY A O 1
ATOM 652 N N . SER A 1 94 ? -0.560 -7.114 17.037 1.00 98.81 94 SER A N 1
ATOM 653 C CA . SER A 1 94 ? -1.926 -6.762 16.638 1.00 98.81 94 SER A CA 1
ATOM 654 C C . SER A 1 94 ? -2.221 -7.103 15.175 1.00 98.81 94 SER A C 1
ATOM 656 O O . SER A 1 94 ? -1.321 -7.164 14.330 1.00 98.81 94 SER A O 1
ATOM 658 N N . GLU A 1 95 ? -3.504 -7.297 14.871 1.00 98.81 95 GLU A N 1
ATOM 659 C CA . GLU A 1 95 ? -3.985 -7.650 13.533 1.00 98.81 95 GLU A CA 1
ATOM 660 C C . GLU A 1 95 ? -5.169 -6.772 13.110 1.00 98.81 95 GLU A C 1
ATOM 662 O O . GLU A 1 95 ? -6.059 -6.471 13.913 1.00 98.81 95 GLU A O 1
ATOM 667 N N . ILE A 1 96 ? -5.201 -6.416 11.826 1.00 98.94 96 ILE A N 1
ATOM 668 C CA . ILE A 1 96 ? -6.352 -5.839 11.132 1.00 98.94 96 ILE A CA 1
ATOM 669 C C . ILE A 1 96 ? -6.668 -6.748 9.937 1.00 98.94 96 ILE A C 1
ATOM 671 O O . ILE A 1 96 ? -5.895 -6.830 8.985 1.00 98.94 96 ILE A O 1
ATOM 675 N N . ASN A 1 97 ? -7.799 -7.442 9.995 1.00 98.88 97 ASN A N 1
ATOM 676 C CA . ASN A 1 97 ? -8.205 -8.491 9.067 1.00 98.88 97 ASN A CA 1
ATOM 677 C C . ASN A 1 97 ? -9.418 -8.026 8.254 1.00 98.88 97 ASN A C 1
ATOM 679 O O . ASN A 1 97 ? -10.471 -7.761 8.829 1.00 98.88 97 ASN A O 1
ATOM 683 N N . ILE A 1 98 ? -9.288 -7.947 6.930 1.00 98.62 98 ILE A N 1
ATOM 684 C CA . ILE A 1 98 ? -10.302 -7.430 6.007 1.00 98.62 98 ILE A CA 1
ATOM 685 C C . ILE A 1 98 ? -10.866 -8.563 5.147 1.00 98.62 98 ILE A C 1
ATOM 687 O O . ILE A 1 98 ? -10.149 -9.261 4.428 1.00 98.62 98 ILE A O 1
ATOM 691 N N . SER A 1 99 ? -12.179 -8.740 5.221 1.00 98.19 99 SER A N 1
ATOM 692 C CA . SER A 1 99 ? -12.930 -9.776 4.495 1.00 98.19 99 SER A CA 1
ATOM 693 C C . SER A 1 99 ? -14.162 -9.237 3.767 1.00 98.19 99 SER A C 1
ATOM 695 O O . SER A 1 99 ? -14.811 -9.977 3.035 1.00 98.19 99 SER A O 1
ATOM 697 N N . GLY A 1 100 ? -14.486 -7.954 3.943 1.00 97.62 100 GLY A N 1
ATOM 698 C CA . GLY A 1 100 ? -15.551 -7.293 3.197 1.00 97.62 100 GLY A CA 1
ATOM 699 C C . GLY A 1 100 ? -15.010 -6.532 1.987 1.00 97.62 100 GLY A C 1
ATOM 700 O O . GLY A 1 100 ? -13.917 -5.970 2.041 1.00 97.62 100 GLY A O 1
ATOM 701 N N . GLN A 1 101 ? -15.768 -6.547 0.891 1.00 97.12 101 GLN A N 1
ATOM 702 C CA . GLN A 1 101 ? -15.377 -5.971 -0.401 1.00 97.12 101 GLN A CA 1
ATOM 703 C C . GLN A 1 101 ? -15.285 -4.442 -0.367 1.00 97.12 101 GLN A C 1
ATOM 705 O O . GLN A 1 101 ? -16.019 -3.779 0.371 1.00 97.12 101 GLN A O 1
ATOM 710 N N . SER A 1 102 ? -14.409 -3.889 -1.214 1.00 97.62 102 SER A N 1
ATOM 711 C CA . SER A 1 102 ? -14.226 -2.436 -1.386 1.00 97.62 102 SER A CA 1
ATOM 712 C C . SER A 1 102 ? -13.911 -1.684 -0.085 1.00 97.62 102 SER A C 1
ATOM 714 O O . SER A 1 102 ? -14.256 -0.512 0.068 1.00 97.62 102 SER A O 1
ATOM 716 N N . SER A 1 103 ? -13.290 -2.369 0.872 1.00 98.25 103 SER A N 1
ATOM 717 C CA . SER A 1 103 ? -13.029 -1.859 2.218 1.00 98.25 103 SER A CA 1
ATOM 718 C C . SER A 1 103 ? -11.551 -1.579 2.448 1.00 98.25 103 SER A C 1
ATOM 720 O O . SER A 1 103 ? -10.676 -2.090 1.743 1.00 98.25 103 SER A O 1
ATOM 722 N N . VAL A 1 104 ? -11.265 -0.770 3.465 1.00 98.81 104 VAL A N 1
ATOM 723 C CA . VAL A 1 104 ? -9.906 -0.342 3.803 1.00 98.81 104 VAL A CA 1
ATOM 724 C C . VAL A 1 104 ? -9.463 -0.953 5.132 1.00 98.81 104 VAL A C 1
ATOM 726 O O . VAL A 1 104 ? -10.213 -0.986 6.103 1.00 98.81 104 VAL A O 1
ATOM 729 N N . GLY A 1 105 ? -8.220 -1.422 5.206 1.00 98.88 105 GLY A N 1
ATOM 730 C CA . GLY A 1 105 ? -7.581 -1.826 6.452 1.00 98.88 105 GLY A CA 1
ATOM 731 C C . GLY A 1 105 ? -7.483 -0.654 7.414 1.00 98.88 105 GLY A C 1
ATOM 732 O O . GLY A 1 105 ? -8.129 -0.633 8.463 1.00 98.88 105 GLY A O 1
ATOM 733 N N . ALA A 1 106 ? -6.701 0.340 7.010 1.00 98.88 106 ALA A N 1
ATOM 734 C CA . ALA A 1 106 ? -6.476 1.556 7.763 1.00 98.88 106 ALA A CA 1
ATOM 735 C C . ALA A 1 106 ? -6.540 2.787 6.840 1.00 98.88 106 ALA A C 1
ATOM 737 O O . ALA A 1 106 ? -5.758 2.918 5.897 1.00 98.88 106 ALA A O 1
ATOM 738 N N . PHE A 1 107 ? -7.498 3.675 7.097 1.00 98.88 107 PHE A N 1
ATOM 739 C CA . PHE A 1 107 ? -7.727 4.902 6.343 1.00 98.88 107 PHE A CA 1
ATOM 740 C C . PHE A 1 107 ? -7.212 6.116 7.126 1.00 98.88 107 PHE A C 1
ATOM 742 O O . PHE A 1 107 ? -7.616 6.319 8.269 1.00 98.88 107 PHE A O 1
ATOM 749 N N . ASN A 1 108 ? -6.327 6.913 6.519 1.00 98.75 108 ASN A N 1
ATOM 750 C CA . ASN A 1 108 ? -5.753 8.128 7.102 1.00 98.75 108 ASN A CA 1
ATOM 751 C C . ASN A 1 108 ? -6.183 9.365 6.306 1.00 98.75 108 ASN A C 1
ATOM 753 O O . ASN A 1 108 ? -5.836 9.496 5.131 1.00 98.75 108 ASN A O 1
ATOM 757 N N . SER A 1 109 ? -6.912 10.279 6.936 1.00 97.94 109 SER A N 1
ATOM 758 C CA . SER A 1 109 ? -7.514 11.430 6.247 1.00 97.94 109 SER A CA 1
ATOM 759 C C . SER A 1 109 ? -7.343 12.769 6.959 1.00 97.94 109 SER A C 1
ATOM 761 O O . SER A 1 109 ? -7.764 13.787 6.420 1.00 97.94 109 SER A O 1
ATOM 763 N N . GLY A 1 110 ? -6.728 12.799 8.143 1.00 96.94 110 GLY A N 1
ATOM 764 C CA . GLY A 1 110 ? -6.478 14.047 8.866 1.00 96.94 110 GLY A CA 1
ATOM 765 C C . GLY A 1 110 ? -5.210 14.751 8.398 1.00 96.94 110 GLY A C 1
ATOM 766 O O . GLY A 1 110 ? -4.189 14.101 8.190 1.00 96.94 110 GLY A O 1
ATOM 767 N N . THR A 1 111 ? -5.235 16.082 8.318 1.00 95.62 111 THR A N 1
ATOM 768 C CA . THR A 1 111 ? -4.074 16.905 7.925 1.00 95.62 111 THR A CA 1
ATOM 769 C C . THR A 1 111 ? -2.853 16.698 8.820 1.00 95.62 111 THR A C 1
ATOM 771 O O . THR A 1 111 ? -1.735 16.565 8.329 1.00 95.62 111 THR A O 1
ATOM 774 N N . ASN A 1 112 ? -3.073 16.564 10.129 1.00 93.31 112 ASN A N 1
ATOM 775 C CA . ASN A 1 112 ? -2.042 16.164 11.095 1.00 93.31 112 ASN A CA 1
ATOM 776 C C . ASN A 1 112 ? -2.167 14.685 11.495 1.00 93.31 112 ASN A C 1
ATOM 778 O O . ASN A 1 112 ? -1.581 14.251 12.486 1.00 93.31 112 ASN A O 1
ATOM 782 N N . GLY A 1 113 ? -2.947 13.916 10.734 1.00 97.12 113 GLY A N 1
ATOM 783 C CA . GLY A 1 113 ? -3.234 12.522 11.013 1.00 97.12 113 GLY A CA 1
ATOM 784 C C . GLY A 1 113 ? -1.970 11.679 10.897 1.00 97.12 113 GLY A C 1
ATOM 785 O O . GLY A 1 113 ? -1.302 11.701 9.859 1.00 97.12 113 GLY A O 1
ATOM 786 N N . ASN A 1 114 ? -1.650 10.934 11.952 1.00 98.50 114 ASN A N 1
ATOM 787 C CA . ASN A 1 114 ? -0.505 10.037 12.007 1.00 98.50 114 ASN A CA 1
ATOM 788 C C . ASN A 1 114 ? -0.964 8.599 12.252 1.00 98.50 114 ASN A C 1
ATOM 790 O O . ASN A 1 114 ? -1.440 8.260 13.335 1.00 98.50 114 ASN A O 1
ATOM 794 N N . LEU A 1 115 ? -0.782 7.745 11.252 1.00 98.88 115 LEU A N 1
ATOM 795 C CA . LEU A 1 115 ? -1.132 6.333 11.306 1.00 98.88 115 LEU A CA 1
ATOM 796 C C . LEU A 1 115 ? 0.136 5.487 11.317 1.00 98.88 115 LEU A C 1
ATOM 798 O O . LEU A 1 115 ? 0.938 5.556 10.393 1.00 98.88 115 LEU A O 1
ATOM 802 N N . THR A 1 116 ? 0.314 4.634 12.322 1.00 98.94 116 THR A N 1
ATOM 803 C CA . THR A 1 116 ? 1.471 3.735 12.412 1.00 98.94 116 THR A CA 1
ATOM 804 C C . THR A 1 116 ? 1.040 2.280 12.538 1.00 98.94 116 THR A C 1
ATOM 806 O O . THR A 1 116 ? 0.352 1.892 13.480 1.00 98.94 116 THR A O 1
ATOM 809 N N . ILE A 1 117 ? 1.512 1.441 11.616 1.00 98.94 117 ILE A N 1
ATOM 810 C CA . ILE A 1 117 ? 1.484 -0.019 11.748 1.00 98.94 117 ILE A CA 1
ATOM 811 C C . ILE A 1 117 ? 2.863 -0.439 12.242 1.00 98.94 117 ILE A C 1
ATOM 813 O O . ILE A 1 117 ? 3.837 -0.353 11.499 1.00 98.94 117 ILE A O 1
ATOM 817 N N . ALA A 1 118 ? 2.978 -0.814 13.513 1.00 98.81 118 ALA A N 1
ATOM 818 C CA . ALA A 1 118 ? 4.260 -1.099 14.144 1.00 98.81 118 ALA A CA 1
ATOM 819 C C . ALA A 1 118 ? 4.898 -2.398 13.625 1.00 98.81 118 ALA A C 1
ATOM 821 O O . ALA A 1 118 ? 4.242 -3.265 13.045 1.00 98.81 118 ALA A O 1
ATOM 822 N N . ASN A 1 119 ? 6.193 -2.565 13.897 1.00 98.62 119 ASN A N 1
ATOM 823 C CA . ASN A 1 119 ? 6.874 -3.832 13.649 1.00 98.62 119 ASN A CA 1
ATOM 824 C C . ASN A 1 119 ? 6.204 -4.972 14.418 1.00 98.62 119 ASN A C 1
ATOM 826 O O . ASN A 1 119 ? 5.923 -4.838 15.605 1.00 98.62 119 ASN A O 1
ATOM 830 N N . GLY A 1 120 ? 5.938 -6.078 13.723 1.00 98.50 120 GLY A N 1
ATOM 831 C CA . GLY A 1 120 ? 5.174 -7.212 14.244 1.00 98.50 120 GLY A CA 1
ATOM 832 C C . GLY A 1 120 ? 3.649 -7.060 14.178 1.00 98.50 120 GLY A C 1
ATOM 833 O O . GLY A 1 120 ? 2.957 -8.033 14.468 1.00 98.50 120 GLY A O 1
ATOM 834 N N . ALA A 1 121 ? 3.110 -5.895 13.797 1.00 98.88 121 ALA A N 1
ATOM 835 C CA . ALA A 1 121 ? 1.686 -5.729 13.497 1.00 98.88 121 ALA A CA 1
ATOM 836 C C . ALA A 1 121 ? 1.374 -6.152 12.054 1.00 98.88 121 ALA A C 1
ATOM 838 O O . ALA A 1 121 ? 2.252 -6.119 11.180 1.00 98.88 121 ALA A O 1
ATOM 839 N N . LYS A 1 122 ? 0.121 -6.539 11.797 1.00 98.75 122 LYS A N 1
ATOM 840 C CA . LYS A 1 122 ? -0.314 -7.026 10.482 1.00 98.75 122 LYS A CA 1
ATOM 841 C C . LYS A 1 122 ? -1.594 -6.357 9.996 1.00 98.75 122 LYS A C 1
ATOM 843 O O . LYS A 1 122 ? -2.534 -6.183 10.768 1.00 98.75 122 LYS A O 1
ATOM 848 N N . ILE A 1 123 ? -1.645 -6.074 8.697 1.00 98.94 123 ILE A N 1
ATOM 849 C CA . ILE A 1 123 ? -2.891 -5.876 7.952 1.00 98.94 123 ILE A CA 1
ATOM 850 C C . ILE A 1 123 ? -2.997 -7.003 6.933 1.00 98.94 123 ILE A C 1
ATOM 852 O O . ILE A 1 123 ? -2.049 -7.252 6.188 1.00 98.94 123 ILE A O 1
ATOM 856 N N . GLN A 1 124 ? -4.141 -7.672 6.874 1.00 98.81 124 GLN A N 1
ATOM 857 C CA . GLN A 1 124 ? -4.390 -8.709 5.883 1.00 98.81 124 GLN A CA 1
ATOM 858 C C . GLN A 1 124 ? -5.777 -8.579 5.270 1.00 98.81 124 GLN A C 1
ATOM 860 O O . GLN A 1 124 ? -6.734 -8.272 5.974 1.00 98.81 124 GLN A O 1
ATOM 865 N N . GLY A 1 125 ? -5.891 -8.817 3.967 1.00 98.62 125 GLY A N 1
ATOM 866 C CA . GLY A 1 125 ? -7.142 -8.694 3.224 1.00 98.62 125 GLY A CA 1
ATOM 867 C C . GLY A 1 125 ? -7.360 -9.848 2.257 1.00 98.62 125 GLY A C 1
ATOM 868 O O . GLY A 1 125 ? -6.405 -10.322 1.647 1.00 98.62 125 GLY A O 1
ATOM 869 N N . THR A 1 126 ? -8.607 -10.301 2.129 1.00 98.38 126 THR A N 1
ATOM 870 C CA . THR A 1 126 ? -8.974 -11.474 1.303 1.00 98.38 126 THR A CA 1
ATOM 871 C C . THR A 1 126 ? -10.155 -11.246 0.358 1.00 98.38 126 THR A C 1
ATOM 873 O O . THR A 1 126 ? -10.551 -12.157 -0.362 1.00 98.38 126 THR A O 1
ATOM 876 N N . ALA A 1 127 ? -10.730 -10.043 0.360 1.00 98.31 127 ALA A N 1
ATOM 877 C CA . ALA A 1 127 ? -11.848 -9.684 -0.504 1.00 98.31 127 ALA A CA 1
ATOM 878 C C . ALA A 1 127 ? -11.400 -8.750 -1.630 1.00 98.31 127 ALA A C 1
ATOM 880 O O . ALA A 1 127 ? -10.450 -7.976 -1.464 1.00 98.31 127 ALA A O 1
ATOM 881 N N . ASP A 1 128 ? -12.114 -8.812 -2.751 1.00 98.19 128 ASP A N 1
ATOM 882 C CA . ASP A 1 128 ? -11.848 -7.987 -3.925 1.00 98.19 128 ASP A CA 1
ATOM 883 C C . ASP A 1 128 ? -11.965 -6.487 -3.612 1.00 98.19 128 ASP A C 1
ATOM 885 O O . ASP A 1 128 ? -12.694 -6.050 -2.710 1.00 98.19 128 ASP A O 1
ATOM 889 N N . ASP A 1 129 ? -11.194 -5.696 -4.361 1.00 98.06 129 ASP A N 1
ATOM 890 C CA . ASP A 1 129 ? -11.157 -4.230 -4.285 1.00 98.06 129 ASP A CA 1
ATOM 891 C C . ASP A 1 129 ? -10.800 -3.656 -2.902 1.00 98.06 129 ASP A C 1
ATOM 893 O O . ASP A 1 129 ? -11.011 -2.473 -2.629 1.00 98.06 129 ASP A O 1
ATOM 897 N N . THR A 1 130 ? -10.223 -4.468 -2.016 1.00 98.62 130 THR A N 1
ATOM 898 C CA . THR A 1 130 ? -9.785 -4.008 -0.695 1.00 98.62 130 THR A CA 1
ATOM 899 C C . THR A 1 130 ? -8.438 -3.300 -0.744 1.00 98.62 130 THR A C 1
ATOM 901 O O . THR A 1 130 ? -7.598 -3.566 -1.603 1.00 98.62 130 THR A O 1
ATOM 904 N N . THR A 1 131 ? -8.212 -2.387 0.200 1.00 98.88 131 THR A N 1
ATOM 905 C CA . THR A 1 131 ? -6.947 -1.654 0.340 1.00 98.88 131 THR A CA 1
ATOM 906 C C . THR A 1 131 ? -6.366 -1.843 1.736 1.00 98.88 131 THR A C 1
ATOM 908 O O . THR A 1 131 ? -7.096 -1.728 2.711 1.00 98.88 131 THR A O 1
ATOM 911 N N . GLY A 1 132 ? -5.065 -2.104 1.864 1.00 98.94 132 GLY A N 1
ATOM 912 C CA . GLY A 1 132 ? -4.391 -2.209 3.159 1.00 98.94 132 GLY A CA 1
ATOM 913 C C . GLY A 1 132 ? -4.354 -0.866 3.892 1.00 98.94 132 GLY A C 1
ATOM 914 O O . GLY A 1 132 ? -5.029 -0.692 4.906 1.00 98.94 132 GLY A O 1
ATOM 915 N N . ILE A 1 133 ? -3.599 0.095 3.354 1.00 98.94 133 ILE A N 1
ATOM 916 C CA . ILE A 1 133 ? -3.550 1.485 3.830 1.00 98.94 133 ILE A CA 1
ATOM 917 C C . ILE A 1 133 ? -4.008 2.420 2.717 1.00 98.94 133 ILE A C 1
ATOM 919 O O . ILE A 1 133 ? -3.466 2.373 1.612 1.00 98.94 133 ILE A O 1
ATOM 923 N N . TYR A 1 134 ? -4.952 3.307 3.028 1.00 98.94 134 TYR A N 1
ATOM 924 C CA . TYR A 1 134 ? -5.363 4.386 2.134 1.00 98.94 134 TYR A CA 1
ATOM 925 C C . TYR A 1 134 ? -5.174 5.740 2.820 1.00 98.94 134 TYR A C 1
ATOM 927 O O . TYR A 1 134 ? -5.677 5.948 3.920 1.00 98.94 134 TYR A O 1
ATOM 935 N N . GLY A 1 135 ? -4.431 6.651 2.195 1.00 98.69 135 GLY A N 1
ATOM 936 C CA . GLY A 1 135 ? -4.203 8.004 2.694 1.00 98.69 135 GLY A CA 1
ATOM 937 C C . GLY A 1 135 ? -4.788 9.065 1.767 1.00 98.69 135 GLY A C 1
ATOM 938 O O . GLY A 1 135 ? -4.532 9.029 0.564 1.00 98.69 135 GLY A O 1
ATOM 939 N N . THR A 1 136 ? -5.517 10.037 2.311 1.00 98.69 136 THR A N 1
ATOM 940 C CA . THR A 1 136 ? -5.945 11.253 1.585 1.00 98.69 136 THR A CA 1
ATOM 941 C C . THR A 1 136 ? -5.318 12.528 2.138 1.00 98.69 136 THR A C 1
ATOM 943 O O . THR A 1 136 ? -5.219 13.516 1.420 1.00 98.69 136 THR A O 1
ATOM 946 N N . ASP A 1 137 ? -4.828 12.489 3.374 1.00 98.56 137 ASP A N 1
ATOM 947 C CA . ASP A 1 137 ? -4.030 13.547 3.989 1.00 98.56 137 ASP A CA 1
ATOM 948 C C . ASP A 1 137 ? -3.115 12.925 5.064 1.00 98.56 137 ASP A C 1
ATOM 950 O O . ASP A 1 137 ? -3.180 11.713 5.316 1.00 98.56 137 ASP A O 1
ATOM 954 N N . GLY A 1 138 ? -2.247 13.726 5.674 1.00 98.56 138 GLY A N 1
ATOM 955 C CA . GLY A 1 138 ? -1.393 13.322 6.785 1.00 98.56 138 GLY A CA 1
ATOM 956 C C . GLY A 1 138 ? -0.343 12.273 6.411 1.00 98.56 138 GLY A C 1
ATOM 957 O O . GLY A 1 138 ? 0.034 12.108 5.249 1.00 98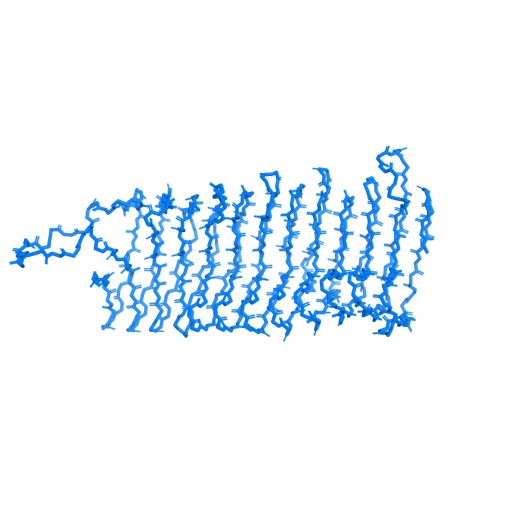.56 138 GLY A O 1
ATOM 958 N N . THR A 1 139 ? 0.172 11.569 7.422 1.00 98.88 139 THR A N 1
ATOM 959 C CA . THR A 1 139 ? 1.230 10.561 7.260 1.00 98.88 139 THR A CA 1
ATOM 960 C C . THR A 1 139 ? 0.799 9.192 7.778 1.00 98.88 139 THR A C 1
ATOM 962 O O . THR A 1 139 ? 0.396 9.049 8.928 1.00 98.88 139 THR A O 1
ATOM 965 N N . ALA A 1 140 ? 0.964 8.160 6.953 1.00 98.88 140 ALA A N 1
ATOM 966 C CA . ALA A 1 140 ? 0.822 6.764 7.346 1.00 98.88 140 ALA A CA 1
ATOM 967 C C . ALA A 1 140 ? 2.151 6.012 7.181 1.00 98.88 140 ALA A C 1
ATOM 969 O O . ALA A 1 140 ? 2.787 6.077 6.133 1.00 98.88 140 ALA A O 1
ATOM 970 N N . THR A 1 141 ? 2.569 5.264 8.199 1.00 98.88 141 THR A N 1
ATOM 971 C CA . THR A 1 141 ? 3.838 4.527 8.224 1.00 98.88 141 THR A CA 1
ATOM 972 C C . THR A 1 141 ? 3.598 3.036 8.440 1.00 98.88 141 THR A C 1
ATOM 974 O O . THR A 1 141 ? 3.099 2.616 9.486 1.00 98.88 141 THR A O 1
ATOM 977 N N . ASN A 1 142 ? 4.012 2.220 7.471 1.00 98.88 142 ASN A N 1
ATOM 978 C CA . ASN A 1 142 ? 4.074 0.770 7.594 1.00 98.88 142 ASN A CA 1
ATOM 979 C C . ASN A 1 142 ? 5.462 0.322 8.066 1.00 98.88 142 ASN A C 1
ATOM 981 O O . ASN A 1 142 ? 6.419 0.266 7.290 1.00 98.88 142 ASN A O 1
ATOM 985 N N . ASN A 1 143 ? 5.540 -0.065 9.334 1.00 98.75 143 ASN A N 1
ATOM 986 C CA . ASN A 1 143 ? 6.654 -0.812 9.910 1.00 98.75 143 ASN A CA 1
ATOM 987 C C . ASN A 1 143 ? 6.304 -2.292 10.121 1.00 98.75 143 ASN A C 1
ATOM 989 O O . ASN A 1 143 ? 7.119 -3.001 10.698 1.00 98.75 143 ASN A O 1
ATOM 993 N N . GLY A 1 144 ? 5.117 -2.748 9.715 1.00 98.75 144 GLY A N 1
ATOM 994 C CA . GLY A 1 144 ? 4.618 -4.105 9.923 1.00 98.75 144 GLY A CA 1
ATOM 995 C C . GLY A 1 144 ? 4.598 -4.935 8.642 1.00 98.75 144 GLY A C 1
ATOM 996 O O . GLY A 1 144 ? 5.465 -4.818 7.777 1.00 98.75 144 GLY A O 1
ATOM 997 N N . THR A 1 145 ? 3.612 -5.822 8.534 1.00 98.88 145 THR A N 1
ATOM 998 C CA . THR A 1 145 ? 3.365 -6.625 7.328 1.00 98.88 145 THR A CA 1
ATOM 999 C C . THR A 1 145 ? 1.977 -6.336 6.780 1.00 98.88 145 THR A C 1
ATOM 1001 O O . THR A 1 145 ? 0.997 -6.394 7.520 1.00 98.88 145 THR A O 1
ATOM 1004 N N . ILE A 1 146 ? 1.892 -6.064 5.481 1.00 98.94 146 ILE A N 1
ATOM 1005 C CA . ILE A 1 146 ? 0.627 -5.936 4.757 1.00 98.94 146 ILE A CA 1
ATOM 1006 C C . ILE A 1 146 ? 0.536 -7.075 3.744 1.00 98.94 146 ILE A C 1
ATOM 1008 O O . ILE A 1 146 ? 1.437 -7.246 2.921 1.00 98.94 146 ILE A O 1
ATOM 1012 N N . THR A 1 147 ? -0.545 -7.853 3.792 1.00 98.94 147 THR A N 1
ATOM 1013 C CA . THR A 1 147 ? -0.777 -8.979 2.877 1.00 98.94 147 THR A CA 1
ATOM 1014 C C . THR A 1 147 ? -2.195 -8.952 2.327 1.00 98.94 147 THR A C 1
ATOM 1016 O O . THR A 1 147 ? -3.151 -9.223 3.043 1.00 98.94 147 THR A O 1
ATOM 1019 N N . MET A 1 148 ? -2.344 -8.673 1.038 1.00 98.88 148 MET A N 1
ATOM 1020 C CA . MET A 1 148 ? -3.652 -8.599 0.387 1.00 98.88 148 MET A CA 1
ATOM 1021 C C . MET A 1 148 ? -3.748 -9.691 -0.676 1.00 98.88 148 MET A C 1
ATOM 1023 O O . MET A 1 148 ? -2.874 -9.782 -1.529 1.00 98.88 148 MET A O 1
ATOM 1027 N N . THR A 1 149 ? -4.772 -10.539 -0.621 1.00 98.75 149 THR A N 1
ATOM 1028 C CA . THR A 1 149 ? -4.933 -11.693 -1.520 1.00 98.75 149 THR A CA 1
ATOM 1029 C C . THR A 1 149 ? -6.350 -11.745 -2.069 1.00 98.75 149 THR A C 1
ATOM 1031 O O . THR A 1 149 ? -7.245 -12.255 -1.405 1.00 98.75 149 THR A O 1
ATOM 1034 N N . ALA A 1 150 ? -6.553 -11.184 -3.255 1.00 98.62 150 ALA A N 1
ATOM 1035 C CA . ALA A 1 150 ? -7.803 -11.196 -4.016 1.00 98.62 150 ALA A CA 1
ATOM 1036 C C . ALA A 1 150 ? -7.583 -10.425 -5.332 1.00 98.62 150 ALA A C 1
ATOM 1038 O O . ALA A 1 150 ? -6.489 -9.915 -5.590 1.00 98.62 150 ALA A O 1
ATOM 1039 N N . ASN A 1 151 ? -8.600 -10.317 -6.181 1.00 97.81 151 ASN A N 1
ATOM 1040 C CA . ASN A 1 151 ? -8.485 -9.506 -7.388 1.00 97.81 151 ASN A CA 1
ATOM 1041 C C . ASN A 1 151 ? -8.551 -8.014 -7.046 1.00 97.81 151 ASN A C 1
ATOM 1043 O O . ASN A 1 151 ? -9.248 -7.594 -6.120 1.00 97.81 151 ASN A O 1
ATOM 1047 N N . SER A 1 152 ? -7.816 -7.200 -7.807 1.00 96.88 152 SER A N 1
ATOM 1048 C CA . SER A 1 152 ? -7.851 -5.729 -7.724 1.00 96.88 152 SER A CA 1
ATOM 1049 C C . SER A 1 152 ? -7.532 -5.125 -6.341 1.00 96.88 152 SER A C 1
ATOM 1051 O O . SER A 1 152 ? -7.747 -3.925 -6.110 1.00 96.88 152 SER A O 1
ATOM 1053 N N . VAL A 1 153 ? -6.990 -5.929 -5.420 1.00 98.81 153 VAL A N 1
ATOM 1054 C CA . VAL A 1 153 ? -6.581 -5.481 -4.086 1.00 98.81 153 VAL A CA 1
ATOM 1055 C C . VAL A 1 153 ? -5.388 -4.545 -4.151 1.00 98.81 153 VAL A C 1
ATOM 1057 O O . VAL A 1 153 ? -4.582 -4.603 -5.080 1.00 98.81 153 VAL A O 1
ATOM 1060 N N . LYS A 1 154 ? -5.251 -3.686 -3.143 1.00 98.88 154 LYS A N 1
ATOM 1061 C CA . LYS A 1 154 ? -4.186 -2.688 -3.074 1.00 98.88 154 LYS A CA 1
ATOM 1062 C C . LYS A 1 154 ? -3.476 -2.748 -1.730 1.00 98.88 154 LYS A C 1
ATOM 1064 O O . LYS A 1 154 ? -4.121 -2.853 -0.692 1.00 98.88 154 LYS A O 1
ATOM 1069 N N . GLY A 1 155 ? -2.151 -2.683 -1.719 1.00 98.88 155 GLY A N 1
ATOM 1070 C CA . GLY A 1 155 ? -1.384 -2.639 -0.475 1.00 98.88 155 GLY A CA 1
ATOM 1071 C C . GLY A 1 155 ? -1.429 -1.244 0.144 1.00 98.88 155 GLY A C 1
ATOM 1072 O O . GLY A 1 155 ? -1.991 -1.048 1.221 1.00 98.88 155 GLY A O 1
ATOM 1073 N N . LEU A 1 156 ? -0.857 -0.279 -0.573 1.00 98.94 156 LEU A N 1
ATOM 1074 C CA . LEU A 1 156 ? -0.718 1.119 -0.172 1.00 98.94 156 LEU A CA 1
ATOM 1075 C C . LEU A 1 156 ? -1.330 2.032 -1.231 1.00 98.94 156 LEU A C 1
ATOM 1077 O O . LEU A 1 156 ? -1.054 1.858 -2.416 1.00 98.94 156 LEU A O 1
ATOM 1081 N N . VAL A 1 157 ? -2.105 3.033 -0.820 1.00 98.94 157 VAL A N 1
ATOM 1082 C CA . VAL A 1 157 ? -2.691 4.006 -1.746 1.00 98.94 157 VAL A CA 1
ATOM 1083 C C . VAL A 1 157 ? -2.605 5.423 -1.182 1.00 98.94 157 VAL A C 1
ATOM 1085 O O . VAL A 1 157 ? -2.944 5.646 -0.021 1.00 98.94 157 VAL A O 1
ATOM 1088 N N . THR A 1 158 ? -2.216 6.392 -2.014 1.00 98.81 158 THR A N 1
ATOM 1089 C CA . THR A 1 158 ? -2.357 7.833 -1.734 1.00 98.81 158 THR A CA 1
ATOM 1090 C C . THR A 1 158 ? -3.327 8.476 -2.723 1.00 98.81 158 THR A C 1
ATOM 1092 O O . THR A 1 158 ? -3.023 8.628 -3.907 1.00 98.81 158 THR A O 1
ATOM 1095 N N . GLY A 1 159 ? -4.509 8.845 -2.231 1.00 97.88 159 GLY A N 1
ATOM 1096 C CA . GLY A 1 159 ? -5.593 9.431 -3.025 1.00 97.88 159 GLY A CA 1
ATOM 1097 C C . GLY A 1 159 ? -5.692 10.951 -2.964 1.00 97.88 159 GLY A C 1
ATOM 1098 O O . GLY A 1 159 ? -6.402 11.517 -3.778 1.00 97.88 159 GLY A O 1
ATOM 1099 N N . GLY A 1 160 ? -5.004 11.606 -2.025 1.00 97.69 160 GLY A N 1
ATOM 1100 C CA . GLY A 1 160 ? -4.994 13.067 -1.915 1.00 97.69 160 GLY A CA 1
ATOM 1101 C C . GLY A 1 160 ? -3.581 13.635 -1.939 1.00 97.69 160 GLY A C 1
ATOM 1102 O O . GLY A 1 160 ? -2.636 12.982 -1.491 1.00 97.69 160 GLY A O 1
ATOM 1103 N N . ALA A 1 161 ? -3.441 14.853 -2.464 1.00 97.81 161 ALA A N 1
ATOM 1104 C CA . ALA A 1 161 ? -2.153 15.505 -2.712 1.00 97.81 161 ALA A CA 1
ATOM 1105 C C . ALA A 1 161 ? -1.247 15.626 -1.469 1.00 97.81 161 ALA A C 1
ATOM 1107 O O . ALA A 1 161 ? -0.025 15.528 -1.576 1.00 97.81 161 ALA A O 1
ATOM 1108 N N . ASN A 1 162 ? -1.836 15.794 -0.283 1.00 98.25 162 ASN A N 1
ATOM 1109 C CA . ASN A 1 162 ? -1.092 15.943 0.972 1.00 98.25 162 ASN A CA 1
ATOM 1110 C C . ASN A 1 162 ? -0.781 14.605 1.664 1.00 98.25 162 ASN A C 1
ATOM 1112 O O . ASN A 1 162 ? -0.019 14.576 2.631 1.00 98.25 162 ASN A O 1
ATOM 1116 N N . ALA A 1 163 ? -1.331 13.492 1.167 1.00 98.69 163 ALA A N 1
ATOM 1117 C CA . ALA A 1 163 ? -1.118 12.178 1.753 1.00 98.69 163 ALA A CA 1
ATOM 1118 C C . ALA A 1 163 ? 0.329 11.707 1.573 1.00 98.69 163 ALA A C 1
ATOM 1120 O O . ALA A 1 163 ? 0.868 11.684 0.460 1.00 98.69 163 ALA A O 1
ATOM 1121 N N . LYS A 1 164 ? 0.931 11.244 2.668 1.00 98.88 164 LYS A N 1
ATOM 1122 C CA . LYS A 1 164 ? 2.262 10.635 2.691 1.00 98.88 164 LYS A CA 1
ATOM 1123 C C . LYS A 1 164 ? 2.166 9.224 3.247 1.00 98.88 164 LYS A C 1
ATOM 1125 O O . LYS A 1 164 ? 1.762 9.034 4.388 1.00 98.88 164 LYS A O 1
ATOM 1130 N N . VAL A 1 165 ? 2.570 8.226 2.468 1.00 98.88 165 VAL A N 1
ATOM 1131 C CA . VAL A 1 165 ? 2.660 6.836 2.937 1.00 98.88 165 VAL A CA 1
ATOM 1132 C C . VAL A 1 165 ? 4.112 6.381 2.905 1.00 98.88 165 VAL A C 1
ATOM 1134 O O . VAL A 1 165 ? 4.783 6.505 1.886 1.00 98.88 165 VAL A O 1
ATOM 1137 N N . ILE A 1 166 ? 4.613 5.838 4.010 1.00 98.88 166 ILE A N 1
ATOM 1138 C CA . ILE A 1 166 ? 5.991 5.361 4.143 1.00 98.88 166 ILE A CA 1
ATOM 1139 C C . ILE A 1 166 ? 5.970 3.854 4.373 1.00 98.88 166 ILE A C 1
ATOM 1141 O O . ILE A 1 166 ? 5.338 3.375 5.313 1.00 98.88 166 ILE A O 1
ATOM 1145 N N . ASN A 1 167 ? 6.685 3.101 3.540 1.00 98.81 167 ASN A N 1
ATOM 1146 C CA . ASN A 1 167 ? 6.910 1.675 3.731 1.00 98.81 167 ASN A CA 1
ATOM 1147 C C . ASN A 1 167 ? 8.350 1.406 4.170 1.00 98.81 167 ASN A C 1
ATOM 1149 O O . ASN A 1 167 ? 9.291 1.679 3.425 1.00 98.81 167 ASN A O 1
ATOM 1153 N N . ASN A 1 168 ? 8.501 0.817 5.354 1.00 98.56 168 ASN A N 1
ATOM 1154 C CA . ASN A 1 168 ? 9.788 0.389 5.901 1.00 98.56 168 ASN A CA 1
ATOM 1155 C C . ASN A 1 168 ? 9.950 -1.140 5.910 1.00 98.56 168 ASN A C 1
ATOM 1157 O O . ASN A 1 168 ? 11.033 -1.642 6.221 1.00 98.56 168 ASN A O 1
ATOM 1161 N N . LYS A 1 169 ? 8.875 -1.889 5.638 1.00 98.44 169 LYS A N 1
ATOM 1162 C CA . LYS A 1 169 ? 8.824 -3.352 5.749 1.00 98.44 169 LYS A CA 1
ATOM 1163 C C . LYS A 1 169 ? 8.076 -3.967 4.565 1.00 98.44 169 LYS A C 1
ATOM 1165 O O . LYS A 1 169 ? 8.369 -3.627 3.423 1.00 98.44 169 LYS A O 1
ATOM 1170 N N . THR A 1 170 ? 7.193 -4.927 4.815 1.00 98.69 170 THR A N 1
ATOM 1171 C CA . THR A 1 170 ? 6.686 -5.838 3.792 1.00 98.69 170 THR A CA 1
ATOM 1172 C C . THR A 1 170 ? 5.291 -5.433 3.359 1.00 98.69 170 THR A C 1
ATOM 1174 O O . THR A 1 170 ? 4.389 -5.295 4.190 1.00 98.69 170 THR A O 1
ATOM 1177 N N . VAL A 1 171 ? 5.113 -5.327 2.047 1.00 98.94 171 VAL A N 1
ATOM 1178 C CA . VAL A 1 171 ? 3.815 -5.271 1.379 1.00 98.94 171 VAL A CA 1
ATOM 1179 C C . VAL A 1 171 ? 3.791 -6.357 0.315 1.00 98.94 171 VAL A C 1
ATOM 1181 O O . VAL A 1 171 ? 4.635 -6.382 -0.577 1.00 98.94 171 VAL A O 1
ATOM 1184 N N . THR A 1 172 ? 2.817 -7.254 0.390 1.00 98.94 172 THR A N 1
ATOM 1185 C CA . THR A 1 172 ? 2.608 -8.295 -0.616 1.00 98.94 172 THR A CA 1
ATOM 1186 C C . THR A 1 172 ? 1.165 -8.265 -1.070 1.00 98.94 172 THR A C 1
ATOM 1188 O O . THR A 1 172 ? 0.248 -8.349 -0.251 1.00 98.94 172 THR A O 1
ATOM 1191 N N . VAL A 1 173 ? 0.969 -8.162 -2.379 1.00 98.94 173 VAL A N 1
ATOM 1192 C CA . VAL A 1 173 ? -0.346 -8.269 -3.000 1.00 98.94 173 VAL A CA 1
ATOM 1193 C C . VAL A 1 173 ? -0.364 -9.454 -3.951 1.00 98.94 173 VAL A C 1
ATOM 1195 O O . VAL A 1 173 ? 0.578 -9.649 -4.716 1.00 98.94 173 VAL A O 1
ATOM 1198 N N . THR A 1 174 ? -1.413 -10.266 -3.867 1.00 98.88 174 THR A N 1
ATOM 1199 C CA . THR A 1 174 ? -1.582 -11.473 -4.676 1.00 98.88 174 THR A CA 1
ATOM 1200 C C . THR A 1 174 ? -2.944 -11.464 -5.354 1.00 98.88 174 THR A C 1
ATOM 1202 O O . THR A 1 174 ? -3.960 -11.333 -4.676 1.00 98.88 174 THR A O 1
ATOM 1205 N N . GLY A 1 175 ? -2.970 -11.629 -6.674 1.00 98.31 175 GLY A N 1
ATOM 1206 C CA . GLY A 1 175 ? -4.198 -11.711 -7.464 1.00 98.31 175 GLY A CA 1
ATOM 1207 C C . GLY A 1 175 ? -4.149 -10.899 -8.753 1.00 98.31 175 GLY A C 1
ATOM 1208 O O . GLY A 1 175 ? -3.230 -10.112 -8.997 1.00 98.31 175 GLY A O 1
ATOM 1209 N N . LYS A 1 176 ? -5.150 -11.103 -9.614 1.00 97.81 176 LYS A N 1
ATOM 1210 C CA . LYS A 1 176 ? -5.217 -10.420 -10.907 1.00 97.81 176 LYS A CA 1
ATOM 1211 C C . LYS A 1 176 ? -5.443 -8.924 -10.697 1.00 97.81 176 LYS A C 1
ATOM 1213 O O . LYS A 1 176 ? -6.363 -8.533 -9.982 1.00 97.81 176 LYS A O 1
ATOM 1218 N N . GLY A 1 177 ? -4.620 -8.094 -11.338 1.00 96.44 177 GLY A N 1
ATOM 1219 C CA . GLY A 1 177 ? -4.729 -6.633 -11.238 1.00 96.44 177 GLY A CA 1
ATOM 1220 C C . GLY A 1 177 ? -4.439 -6.064 -9.843 1.00 96.44 177 GLY A C 1
ATOM 1221 O O . GLY A 1 177 ? -4.786 -4.917 -9.571 1.00 96.44 177 GLY A O 1
ATOM 1222 N N . ALA A 1 178 ? -3.842 -6.852 -8.944 1.00 98.62 178 ALA A N 1
ATOM 1223 C CA . ALA A 1 178 ? -3.494 -6.401 -7.603 1.00 98.62 178 ALA A CA 1
ATOM 1224 C C . ALA A 1 178 ? -2.337 -5.384 -7.639 1.00 98.62 178 ALA A C 1
ATOM 1226 O O . ALA A 1 178 ? -1.385 -5.560 -8.397 1.00 98.62 178 ALA A O 1
ATOM 1227 N N . VAL A 1 179 ? -2.384 -4.335 -6.812 1.00 98.88 179 VAL A N 1
ATOM 1228 C CA . VAL A 1 179 ? -1.389 -3.247 -6.829 1.00 98.88 179 VAL A CA 1
ATOM 1229 C C . VAL A 1 179 ? -0.689 -3.078 -5.481 1.00 98.88 179 VAL A C 1
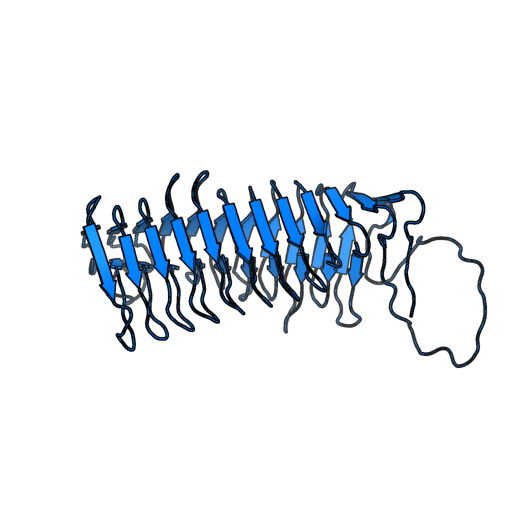ATOM 1231 O O . VAL A 1 179 ? -1.327 -2.802 -4.472 1.00 98.88 179 VAL A O 1
ATOM 1234 N N . GLY A 1 180 ? 0.635 -3.216 -5.441 1.00 98.88 180 GLY A N 1
ATOM 1235 C CA . GLY A 1 180 ? 1.428 -3.105 -4.214 1.00 98.88 180 GLY A CA 1
ATOM 1236 C C . GLY A 1 180 ? 1.341 -1.706 -3.606 1.00 98.88 180 GLY A C 1
ATOM 1237 O O . GLY A 1 180 ? 0.886 -1.541 -2.474 1.00 98.88 180 GLY A O 1
ATOM 1238 N N . ALA A 1 181 ? 1.724 -0.698 -4.383 1.00 98.94 181 ALA A N 1
ATOM 1239 C CA . ALA A 1 181 ? 1.642 0.710 -4.028 1.00 98.94 181 ALA A CA 1
ATOM 1240 C C . ALA A 1 181 ? 1.108 1.537 -5.203 1.00 98.94 181 ALA A C 1
ATOM 1242 O O . ALA A 1 181 ? 1.680 1.503 -6.289 1.00 98.94 181 ALA A O 1
ATOM 1243 N N . ALA A 1 182 ? 0.036 2.297 -4.973 1.00 98.88 182 ALA A N 1
ATOM 1244 C CA . ALA A 1 182 ? -0.603 3.161 -5.960 1.00 98.88 182 ALA A CA 1
ATOM 1245 C C . ALA A 1 182 ? -0.609 4.621 -5.493 1.00 98.88 182 ALA A C 1
ATOM 1247 O O . ALA A 1 182 ? -1.311 4.975 -4.546 1.00 98.88 182 ALA A O 1
ATOM 1248 N N . SER A 1 183 ? 0.134 5.482 -6.179 1.00 98.81 183 SER A N 1
ATOM 1249 C CA . SER A 1 183 ? 0.160 6.914 -5.888 1.00 98.81 183 SER A CA 1
ATOM 1250 C C . SER A 1 183 ? -0.635 7.690 -6.935 1.00 98.81 183 SER A C 1
ATOM 1252 O O . SER A 1 183 ? -0.210 7.818 -8.085 1.00 98.81 183 SER A O 1
ATOM 1254 N N . LEU A 1 184 ? -1.826 8.157 -6.550 1.00 98.50 184 LEU A N 1
ATOM 1255 C CA . LEU A 1 184 ? -2.775 8.811 -7.460 1.00 98.50 184 LEU A CA 1
ATOM 1256 C C . LEU A 1 184 ? -2.642 10.339 -7.446 1.00 98.50 184 LEU A C 1
ATOM 1258 O O . LEU A 1 184 ? -2.830 10.992 -8.470 1.00 98.50 184 LEU A O 1
ATOM 1262 N N . GLU A 1 185 ? -2.282 10.897 -6.290 1.00 96.94 185 GLU A N 1
ATOM 1263 C CA . GLU A 1 185 ? -2.021 12.335 -6.116 1.00 96.94 185 GLU A CA 1
ATOM 1264 C C . GLU A 1 185 ? -0.909 12.611 -5.095 1.00 96.94 185 GLU A C 1
ATOM 1266 O O . GLU A 1 185 ? -0.101 13.514 -5.291 1.00 96.94 185 GLU A O 1
ATOM 1271 N N . GLY A 1 186 ? -0.859 11.837 -4.003 1.00 98.50 186 GLY A N 1
ATOM 1272 C CA . GLY A 1 186 ? 0.087 12.056 -2.905 1.00 98.50 186 GLY A CA 1
ATOM 1273 C C . GLY A 1 186 ? 1.481 11.473 -3.143 1.00 98.50 186 GLY A C 1
ATOM 1274 O O . GLY A 1 186 ? 1.939 11.289 -4.270 1.00 98.50 186 GLY A O 1
ATOM 1275 N N . THR A 1 187 ? 2.181 11.156 -2.053 1.00 98.88 187 THR A N 1
ATOM 1276 C CA . THR A 1 187 ? 3.534 10.581 -2.095 1.00 98.88 187 THR A CA 1
ATOM 1277 C C . THR A 1 187 ? 3.612 9.256 -1.350 1.00 98.88 187 THR A C 1
ATOM 1279 O O . THR A 1 187 ? 3.259 9.177 -0.174 1.00 98.88 187 THR A O 1
ATOM 1282 N N . ILE A 1 188 ? 4.160 8.230 -2.001 1.00 98.94 188 ILE A N 1
ATOM 1283 C CA . ILE A 1 188 ? 4.566 6.984 -1.342 1.00 98.94 188 ILE A CA 1
ATOM 1284 C C . ILE A 1 188 ? 6.093 6.910 -1.313 1.00 98.94 188 ILE A C 1
ATOM 1286 O O . ILE A 1 188 ? 6.745 7.088 -2.336 1.00 98.94 188 ILE A O 1
ATOM 1290 N N . THR A 1 189 ? 6.678 6.599 -0.161 1.00 98.81 189 THR A N 1
ATOM 1291 C CA . THR A 1 189 ? 8.116 6.356 -0.013 1.00 98.81 189 THR A CA 1
ATOM 1292 C C . THR A 1 189 ? 8.342 4.905 0.392 1.00 98.81 189 THR A C 1
ATOM 1294 O O . THR A 1 189 ? 8.047 4.522 1.522 1.00 98.81 189 THR A O 1
ATOM 1297 N N . ALA A 1 190 ? 8.896 4.094 -0.508 1.00 98.12 190 ALA A N 1
ATOM 1298 C CA . ALA A 1 190 ? 9.446 2.786 -0.171 1.00 98.12 190 ALA A CA 1
ATOM 1299 C C . ALA A 1 190 ? 10.876 2.992 0.342 1.00 98.12 190 ALA A C 1
ATOM 1301 O O . ALA A 1 190 ? 11.834 3.049 -0.428 1.00 98.12 190 ALA A O 1
ATOM 1302 N N . ALA A 1 191 ? 10.996 3.209 1.650 1.00 96.88 191 ALA A N 1
ATOM 1303 C CA . ALA A 1 191 ? 12.264 3.518 2.301 1.00 96.88 191 ALA A CA 1
ATOM 1304 C C . ALA A 1 191 ? 13.121 2.262 2.515 1.00 96.88 191 ALA A C 1
ATOM 1306 O O . ALA A 1 191 ? 14.341 2.321 2.390 1.00 96.88 191 ALA A O 1
ATOM 1307 N N . ALA A 1 192 ? 12.485 1.131 2.830 1.00 95.19 192 ALA A N 1
ATOM 1308 C CA . ALA A 1 192 ? 13.131 -0.162 3.035 1.00 95.19 192 ALA A CA 1
ATOM 1309 C C . ALA A 1 192 ? 12.127 -1.317 2.848 1.00 95.19 192 ALA A C 1
ATOM 1311 O O . ALA A 1 192 ? 10.952 -1.097 2.553 1.00 95.19 192 ALA A O 1
ATOM 1312 N N . GLY A 1 193 ? 12.586 -2.554 3.062 1.00 97.00 193 GLY A N 1
ATOM 1313 C CA . GLY A 1 193 ? 11.735 -3.744 3.034 1.00 97.00 193 GLY A CA 1
ATOM 1314 C C . GLY A 1 193 ? 11.429 -4.228 1.618 1.00 97.00 193 GLY A C 1
ATOM 1315 O O . GLY A 1 193 ? 12.322 -4.248 0.768 1.00 97.00 193 GLY A O 1
ATOM 1316 N N . SER A 1 194 ? 10.193 -4.665 1.377 1.00 98.56 194 SER A N 1
ATOM 1317 C CA . SER A 1 194 ? 9.764 -5.148 0.064 1.00 98.56 194 SER A CA 1
ATOM 1318 C C . SER A 1 194 ? 8.355 -4.697 -0.300 1.00 98.56 194 SER A C 1
ATOM 1320 O O . SER A 1 194 ? 7.476 -4.579 0.558 1.00 98.56 194 SER A O 1
ATOM 1322 N N . ILE A 1 195 ? 8.143 -4.468 -1.595 1.00 98.94 195 ILE A N 1
ATOM 1323 C CA . ILE A 1 195 ? 6.819 -4.340 -2.203 1.00 98.94 195 ILE A CA 1
ATOM 1324 C C . ILE A 1 195 ? 6.739 -5.374 -3.323 1.00 98.94 195 ILE A C 1
ATOM 1326 O O . ILE A 1 195 ? 7.472 -5.295 -4.308 1.00 98.94 195 ILE A O 1
ATOM 1330 N N . THR A 1 196 ? 5.857 -6.354 -3.160 1.00 98.94 196 THR A N 1
ATOM 1331 C CA . THR A 1 196 ? 5.719 -7.492 -4.071 1.00 98.94 196 THR A CA 1
ATOM 1332 C C . THR A 1 196 ? 4.328 -7.512 -4.688 1.00 98.94 196 THR A C 1
ATOM 1334 O O . THR A 1 196 ? 3.334 -7.500 -3.959 1.00 98.94 196 THR A O 1
ATOM 1337 N N . ALA A 1 197 ? 4.268 -7.620 -6.014 1.00 98.88 197 ALA A N 1
ATOM 1338 C CA . ALA A 1 197 ? 3.068 -8.010 -6.743 1.00 98.88 197 ALA A CA 1
ATOM 1339 C C . ALA A 1 197 ? 3.212 -9.439 -7.276 1.00 98.88 197 ALA A C 1
ATOM 1341 O O . ALA A 1 197 ? 4.214 -9.786 -7.907 1.00 98.88 197 ALA A O 1
ATOM 1342 N N . ASP A 1 198 ? 2.204 -10.263 -7.012 1.00 98.62 198 ASP A N 1
ATOM 1343 C CA . ASP A 1 198 ? 2.153 -11.664 -7.410 1.00 98.62 198 ASP A CA 1
ATOM 1344 C C . ASP A 1 198 ? 0.829 -11.964 -8.127 1.00 98.62 198 ASP A C 1
ATOM 1346 O O . ASP A 1 198 ? -0.239 -12.019 -7.518 1.00 98.62 198 ASP A O 1
ATOM 1350 N N . GLY A 1 199 ? 0.881 -12.122 -9.446 1.00 97.56 199 GLY A N 1
ATOM 1351 C CA . GLY A 1 199 ? -0.291 -12.457 -10.247 1.00 97.56 199 GLY A CA 1
ATOM 1352 C C . GLY A 1 199 ? -0.399 -11.645 -11.527 1.00 97.56 199 GLY A C 1
ATOM 1353 O O . GLY A 1 199 ? 0.195 -10.578 -11.688 1.00 97.56 199 GLY A O 1
ATOM 1354 N N . THR A 1 200 ? -1.188 -12.167 -12.462 1.00 96.12 200 THR A N 1
ATOM 1355 C CA . THR A 1 200 ? -1.306 -11.616 -13.812 1.00 96.12 200 THR A CA 1
ATOM 1356 C C . THR A 1 200 ? -1.784 -10.169 -13.792 1.00 96.12 200 THR A C 1
ATOM 1358 O O . THR A 1 200 ? -2.808 -9.847 -13.184 1.00 96.12 200 THR A O 1
ATOM 1361 N N . SER A 1 201 ? -1.049 -9.299 -14.486 1.00 94.19 201 SER A N 1
ATOM 1362 C CA . SER A 1 201 ? -1.321 -7.857 -14.535 1.00 94.19 201 SER A CA 1
ATOM 1363 C C . SER A 1 201 ? -1.299 -7.172 -13.162 1.00 94.19 201 SER A C 1
ATOM 1365 O O . SER A 1 201 ? -1.764 -6.040 -13.047 1.00 94.19 201 SER A O 1
ATOM 1367 N N . GLY A 1 202 ? -0.783 -7.832 -12.120 1.00 98.25 202 GLY A N 1
ATOM 1368 C CA . GLY A 1 202 ? -0.482 -7.177 -10.855 1.00 98.25 202 GLY A CA 1
ATOM 1369 C C . GLY A 1 202 ? 0.651 -6.169 -11.039 1.00 98.25 202 GLY A C 1
ATOM 1370 O O . GLY A 1 202 ? 1.483 -6.338 -11.924 1.00 98.25 202 GLY A O 1
ATOM 1371 N N . ILE A 1 203 ? 0.692 -5.108 -10.239 1.00 98.88 203 ILE A N 1
ATOM 1372 C CA . ILE A 1 203 ? 1.680 -4.029 -10.364 1.00 98.88 203 ILE A CA 1
ATOM 1373 C C . ILE A 1 203 ? 2.287 -3.746 -8.994 1.00 98.88 203 ILE A C 1
ATOM 1375 O O . ILE A 1 203 ? 1.561 -3.445 -8.055 1.00 98.88 203 ILE A O 1
ATOM 1379 N N . ALA A 1 204 ? 3.608 -3.804 -8.838 1.00 98.94 204 ALA A N 1
ATOM 1380 C CA . ALA A 1 204 ? 4.223 -3.506 -7.547 1.00 98.94 204 ALA A CA 1
ATOM 1381 C C . ALA A 1 204 ? 4.183 -1.997 -7.250 1.00 98.94 204 ALA A C 1
ATOM 1383 O O . ALA A 1 204 ? 3.687 -1.608 -6.194 1.00 98.94 204 ALA A O 1
ATOM 1384 N N . LEU A 1 205 ? 4.628 -1.151 -8.186 1.00 98.94 205 LEU A N 1
ATOM 1385 C CA . LEU A 1 205 ? 4.593 0.312 -8.083 1.00 98.94 205 LEU A CA 1
ATOM 1386 C C . LEU A 1 205 ? 3.785 0.927 -9.227 1.00 98.94 205 LEU A C 1
ATOM 1388 O O . LEU A 1 205 ? 4.123 0.744 -10.396 1.00 98.94 205 LEU A O 1
ATOM 1392 N N . TYR A 1 206 ? 2.755 1.694 -8.882 1.00 98.88 206 TYR A N 1
ATOM 1393 C CA . TYR A 1 206 ? 1.867 2.358 -9.825 1.00 98.88 206 TYR A CA 1
ATOM 1394 C C . TYR A 1 206 ? 1.731 3.848 -9.512 1.00 98.88 206 TYR A C 1
ATOM 1396 O O . TYR A 1 206 ? 1.383 4.219 -8.391 1.00 98.88 206 TYR A O 1
ATOM 1404 N N . THR A 1 207 ? 1.924 4.709 -10.508 1.00 98.75 207 THR A N 1
ATOM 1405 C CA . THR A 1 207 ? 1.481 6.110 -10.440 1.00 98.75 207 THR A CA 1
ATOM 1406 C C . THR A 1 207 ? 0.447 6.369 -11.524 1.00 98.75 207 THR A C 1
ATOM 1408 O O . THR A 1 207 ? 0.615 5.936 -12.663 1.00 98.75 207 THR A O 1
ATOM 1411 N N . GLY A 1 208 ? -0.627 7.077 -11.186 1.00 96.62 208 GLY A N 1
ATOM 1412 C CA . GLY A 1 208 ? -1.717 7.348 -12.120 1.00 96.62 208 GLY A CA 1
ATOM 1413 C C . GLY A 1 208 ? -2.731 8.324 -11.544 1.00 96.62 208 GLY A C 1
ATOM 1414 O O . GLY A 1 208 ? -2.372 9.200 -10.768 1.00 96.62 208 GLY A O 1
ATOM 1415 N N . GLY A 1 209 ? -4.004 8.154 -11.897 1.00 93.94 209 GLY A N 1
ATOM 1416 C CA . GLY A 1 209 ? -5.075 9.045 -11.449 1.00 93.94 209 GLY A CA 1
ATOM 1417 C C . GLY A 1 209 ? -5.157 10.332 -12.271 1.00 93.94 209 GLY A C 1
ATOM 1418 O O . GLY A 1 209 ? -4.473 10.499 -13.281 1.00 93.94 209 GLY A O 1
ATOM 1419 N N . THR A 1 210 ? -6.028 11.250 -11.852 1.00 93.81 210 THR A N 1
ATOM 1420 C CA . THR A 1 210 ? -6.307 12.477 -12.614 1.00 93.81 210 THR A CA 1
ATOM 1421 C C . THR A 1 210 ? -5.115 13.424 -12.637 1.00 93.81 210 THR A C 1
ATOM 1423 O O . THR A 1 210 ? -4.863 14.048 -13.666 1.00 93.81 210 THR A O 1
ATOM 1426 N N . VAL A 1 211 ? -4.365 13.532 -11.536 1.00 93.12 211 VAL A N 1
ATOM 1427 C CA . VAL A 1 211 ? -3.232 14.465 -11.408 1.00 93.12 211 VAL A CA 1
ATOM 1428 C C . VAL A 1 211 ? -1.888 13.748 -11.548 1.00 93.12 211 VAL A C 1
ATOM 1430 O O . VAL A 1 211 ? -1.010 14.268 -12.235 1.00 93.12 211 VAL A O 1
ATOM 1433 N N . GLY A 1 212 ? -1.753 12.530 -11.015 1.00 94.62 212 GLY A N 1
ATOM 1434 C CA . GLY A 1 212 ? -0.480 11.812 -10.952 1.00 94.62 212 GLY A CA 1
ATOM 1435 C C . GLY A 1 212 ? 0.206 12.032 -9.609 1.00 94.62 212 GLY A C 1
ATOM 1436 O O . GLY A 1 212 ? 0.521 13.165 -9.256 1.00 94.62 212 GLY A O 1
ATOM 1437 N N . GLY A 1 213 ? 0.456 10.951 -8.873 1.00 98.38 213 GLY A N 1
ATOM 1438 C CA . GLY A 1 213 ? 1.216 10.991 -7.625 1.00 98.38 213 GLY A CA 1
ATOM 1439 C C . GLY A 1 213 ? 2.720 10.790 -7.818 1.00 98.38 213 GLY A C 1
ATOM 1440 O O . GLY A 1 213 ? 3.228 10.642 -8.932 1.00 98.38 213 GLY A O 1
ATOM 1441 N N . THR A 1 214 ? 3.445 10.751 -6.700 1.00 98.81 214 THR A N 1
ATOM 1442 C CA . THR A 1 214 ? 4.876 10.413 -6.662 1.00 98.81 214 THR A CA 1
ATOM 1443 C C . THR A 1 214 ? 5.123 9.129 -5.877 1.00 98.81 214 THR A C 1
ATOM 1445 O O . THR A 1 214 ? 4.518 8.910 -4.823 1.00 98.81 214 THR A O 1
ATOM 1448 N N . ILE A 1 215 ? 6.037 8.288 -6.361 1.00 98.94 215 ILE A N 1
ATOM 1449 C CA . ILE A 1 215 ? 6.624 7.183 -5.596 1.00 98.94 215 ILE A CA 1
ATOM 1450 C C . ILE A 1 215 ? 8.141 7.368 -5.524 1.00 98.94 215 ILE A C 1
ATOM 1452 O O . ILE A 1 215 ? 8.789 7.535 -6.550 1.00 98.94 215 ILE A O 1
ATOM 1456 N N . ASN A 1 216 ? 8.714 7.290 -4.323 1.00 98.81 216 ASN A N 1
ATOM 1457 C CA . ASN A 1 216 ? 10.158 7.287 -4.083 1.00 98.81 216 ASN A CA 1
ATOM 1458 C C . ASN A 1 216 ? 10.598 5.903 -3.593 1.00 98.81 216 ASN A C 1
ATOM 1460 O O . ASN A 1 216 ? 10.351 5.541 -2.441 1.00 98.81 216 ASN A O 1
ATOM 1464 N N . ALA A 1 217 ? 11.246 5.124 -4.455 1.00 98.56 217 ALA A N 1
ATOM 1465 C CA . ALA A 1 217 ? 11.802 3.816 -4.125 1.00 98.56 217 ALA A CA 1
ATOM 1466 C C . ALA A 1 217 ? 13.264 3.964 -3.676 1.00 98.56 217 ALA A C 1
ATOM 1468 O O . ALA A 1 217 ? 14.198 3.752 -4.450 1.00 98.56 217 ALA A O 1
ATOM 1469 N N . ASN A 1 218 ? 13.442 4.380 -2.421 1.00 97.88 218 ASN A N 1
ATOM 1470 C CA . ASN A 1 218 ? 14.738 4.737 -1.836 1.00 97.88 218 ASN A CA 1
ATOM 1471 C C . ASN A 1 218 ? 15.557 3.525 -1.357 1.00 97.88 218 ASN A C 1
ATOM 1473 O O . ASN A 1 218 ? 16.730 3.661 -1.025 1.00 97.88 218 ASN A O 1
ATOM 1477 N N . GLY A 1 219 ? 14.949 2.343 -1.274 1.00 94.19 219 GLY A N 1
ATOM 1478 C CA . GLY A 1 219 ? 15.635 1.146 -0.812 1.00 94.19 219 GLY A CA 1
ATOM 1479 C C . GLY A 1 219 ? 14.756 -0.094 -0.858 1.00 94.19 219 GLY A C 1
ATOM 1480 O O . GLY A 1 219 ? 13.601 -0.051 -1.283 1.00 94.19 219 GLY A O 1
ATOM 1481 N N . GLY A 1 220 ? 15.314 -1.212 -0.396 1.00 97.19 220 GLY A N 1
ATOM 1482 C CA . GLY A 1 220 ? 14.610 -2.489 -0.364 1.00 97.19 220 GLY A CA 1
ATOM 1483 C C . GLY A 1 220 ? 14.483 -3.149 -1.738 1.00 97.19 220 GLY A C 1
ATOM 1484 O O . GLY A 1 220 ? 15.324 -2.963 -2.620 1.00 97.19 220 GLY A O 1
ATOM 1485 N N . THR A 1 221 ? 13.439 -3.958 -1.893 1.00 98.69 221 THR A N 1
ATOM 1486 C CA . THR A 1 221 ? 13.175 -4.761 -3.096 1.00 98.69 221 THR A CA 1
ATOM 1487 C C . THR A 1 221 ? 11.783 -4.491 -3.651 1.00 98.69 221 THR A C 1
ATOM 1489 O O . THR A 1 221 ? 10.814 -4.355 -2.904 1.00 98.69 221 THR A O 1
ATOM 1492 N N . ILE A 1 222 ? 11.686 -4.412 -4.974 1.00 98.94 222 ILE A N 1
ATOM 1493 C CA . ILE A 1 222 ? 10.426 -4.315 -5.706 1.00 98.94 222 ILE A CA 1
ATOM 1494 C C . ILE A 1 222 ? 10.316 -5.563 -6.568 1.00 98.94 222 ILE A C 1
ATOM 1496 O O . ILE A 1 222 ? 11.086 -5.726 -7.515 1.00 98.94 222 ILE A O 1
ATOM 1500 N N . ASP A 1 223 ? 9.355 -6.427 -6.263 1.00 98.88 223 ASP A N 1
ATOM 1501 C CA . ASP A 1 223 ? 9.260 -7.754 -6.868 1.00 98.88 223 ASP A CA 1
ATOM 1502 C C . ASP A 1 223 ? 7.983 -7.908 -7.698 1.00 98.88 223 ASP A C 1
ATOM 1504 O O . ASP A 1 223 ? 6.894 -7.544 -7.251 1.00 98.88 223 ASP A O 1
ATOM 1508 N N . ALA A 1 224 ? 8.107 -8.527 -8.872 1.00 98.81 224 ALA A N 1
ATOM 1509 C CA . ALA A 1 224 ? 6.982 -8.883 -9.729 1.00 98.81 224 ALA A CA 1
ATOM 1510 C C . ALA A 1 224 ? 7.040 -10.365 -10.099 1.00 98.81 224 ALA A C 1
ATOM 1512 O O . ALA A 1 224 ? 8.001 -10.829 -10.719 1.00 98.81 224 ALA A O 1
ATOM 1513 N N . LYS A 1 225 ? 5.999 -11.118 -9.750 1.00 98.62 225 LYS A N 1
ATOM 1514 C CA . LYS A 1 225 ? 5.911 -12.569 -9.956 1.00 98.62 225 LYS A CA 1
ATOM 1515 C C . LYS A 1 225 ? 4.671 -12.937 -10.765 1.00 98.62 225 LYS A C 1
ATOM 1517 O O . LYS A 1 225 ? 3.676 -12.219 -10.741 1.00 98.62 225 LYS A O 1
ATOM 1522 N N . ASN A 1 226 ? 4.730 -14.084 -11.440 1.00 97.44 226 ASN A N 1
ATOM 1523 C CA . ASN A 1 226 ? 3.572 -14.727 -12.067 1.00 97.44 226 ASN A CA 1
ATOM 1524 C C . ASN A 1 226 ? 2.799 -13.814 -13.043 1.00 97.44 226 ASN A C 1
ATOM 1526 O O . ASN A 1 226 ? 1.568 -13.755 -13.023 1.00 97.44 226 ASN A O 1
ATOM 1530 N N . GLY A 1 227 ? 3.528 -13.097 -13.908 1.00 96.38 227 GLY A N 1
ATOM 1531 C CA . GLY A 1 227 ? 2.934 -12.193 -14.901 1.00 96.38 227 GLY A CA 1
ATOM 1532 C C . GLY A 1 227 ? 2.591 -10.797 -14.375 1.00 96.38 227 GLY A C 1
ATOM 1533 O O . GLY A 1 227 ? 1.778 -10.099 -14.985 1.00 96.38 227 GLY A O 1
ATOM 1534 N N . ALA A 1 228 ? 3.170 -10.406 -13.239 1.00 98.62 228 ALA A N 1
ATOM 1535 C CA . ALA A 1 228 ? 3.063 -9.061 -12.686 1.00 98.62 228 ALA A CA 1
ATOM 1536 C C . ALA A 1 228 ? 4.066 -8.085 -13.331 1.00 98.62 228 ALA A C 1
ATOM 1538 O O . ALA A 1 228 ? 4.941 -8.455 -14.116 1.00 98.62 228 ALA A O 1
ATOM 1539 N N . ILE A 1 229 ? 3.950 -6.817 -12.950 1.00 98.81 229 ILE A N 1
ATOM 1540 C CA . ILE A 1 229 ? 4.750 -5.691 -13.413 1.00 98.81 229 ILE A CA 1
ATOM 1541 C C . ILE A 1 229 ? 5.441 -5.050 -12.205 1.00 98.81 229 ILE A C 1
ATOM 1543 O O . ILE A 1 229 ? 4.789 -4.799 -11.192 1.00 98.81 229 ILE A O 1
ATOM 1547 N N . ASN A 1 230 ? 6.743 -4.757 -12.268 1.00 98.81 230 ASN A N 1
ATOM 1548 C CA . ASN A 1 230 ? 7.411 -4.075 -11.153 1.00 98.81 230 ASN A CA 1
ATOM 1549 C C . ASN A 1 230 ? 6.992 -2.601 -11.086 1.00 98.81 230 ASN A C 1
ATOM 1551 O O . ASN A 1 230 ? 6.589 -2.114 -10.032 1.00 98.81 230 ASN A O 1
ATOM 1555 N N . VAL A 1 231 ? 7.086 -1.887 -12.206 1.00 98.75 231 VAL A N 1
ATOM 1556 C CA . VAL A 1 231 ? 6.908 -0.436 -12.276 1.00 98.75 231 VAL A CA 1
ATOM 1557 C C . VAL A 1 231 ? 6.003 -0.082 -13.445 1.00 98.75 231 VAL A C 1
ATOM 1559 O O . VAL A 1 231 ? 6.330 -0.365 -14.597 1.00 98.75 231 VAL A O 1
ATOM 1562 N N . PHE A 1 232 ? 4.897 0.598 -13.151 1.00 98.25 232 PHE A N 1
ATOM 1563 C CA . PHE A 1 232 ? 4.048 1.216 -14.158 1.00 98.25 232 PHE A CA 1
ATOM 1564 C C . PHE A 1 232 ? 3.746 2.677 -13.805 1.00 98.25 232 PHE A C 1
ATOM 1566 O O . PHE A 1 232 ? 2.955 2.969 -12.910 1.00 98.25 232 PHE A O 1
ATOM 1573 N N . ALA A 1 233 ? 4.361 3.600 -14.542 1.00 97.69 233 ALA A N 1
ATOM 1574 C CA . ALA A 1 233 ? 4.035 5.018 -14.469 1.00 97.69 233 ALA A CA 1
ATOM 1575 C C . ALA A 1 233 ? 3.012 5.378 -15.559 1.00 97.69 233 ALA A C 1
ATOM 1577 O O . ALA A 1 233 ? 3.377 5.588 -16.718 1.00 97.69 233 ALA A O 1
ATOM 1578 N N . ASP A 1 234 ? 1.728 5.443 -15.207 1.00 96.12 234 ASP A N 1
ATOM 1579 C CA . ASP A 1 234 ? 0.691 5.936 -16.118 1.00 96.12 234 ASP A CA 1
ATOM 1580 C C . ASP A 1 234 ? 0.710 7.470 -16.174 1.00 96.12 234 ASP A C 1
ATOM 1582 O O . ASP A 1 234 ? 0.924 8.068 -17.229 1.00 96.12 234 ASP A O 1
ATOM 1586 N N . LYS A 1 235 ? 0.603 8.101 -15.003 1.00 96.00 235 LYS A N 1
ATOM 1587 C CA . LYS A 1 235 ? 0.729 9.548 -14.794 1.00 96.00 235 LYS A CA 1
ATOM 1588 C C . LYS A 1 235 ? 1.493 9.815 -13.500 1.00 96.00 235 LYS A C 1
ATOM 1590 O O . LYS A 1 235 ? 1.413 9.014 -12.574 1.00 96.00 235 LYS A O 1
ATOM 1595 N N . GLY A 1 236 ? 2.230 10.918 -13.414 1.00 97.75 236 GLY A N 1
ATOM 1596 C CA . GLY A 1 236 ? 3.092 11.211 -12.263 1.00 97.75 236 GLY A CA 1
ATOM 1597 C C . GLY A 1 236 ? 4.462 10.536 -12.365 1.00 97.75 236 GLY A C 1
ATOM 1598 O O . GLY A 1 236 ? 4.888 10.170 -13.461 1.00 97.75 236 GLY A O 1
ATOM 1599 N N . THR A 1 237 ? 5.162 10.395 -11.237 1.00 98.50 237 THR A N 1
ATOM 1600 C CA . THR A 1 237 ? 6.600 10.072 -11.237 1.00 98.50 237 THR A CA 1
ATOM 1601 C C . THR A 1 237 ? 6.957 8.944 -10.277 1.00 98.50 237 THR A C 1
ATOM 1603 O O . THR A 1 237 ? 6.645 9.000 -9.088 1.00 98.50 237 THR A O 1
ATOM 1606 N N . ILE A 1 238 ? 7.708 7.960 -10.770 1.00 98.88 238 ILE A N 1
ATOM 1607 C CA . ILE A 1 238 ? 8.354 6.925 -9.962 1.00 98.88 238 ILE A CA 1
ATOM 1608 C C . ILE A 1 238 ? 9.864 7.179 -9.966 1.00 98.88 238 ILE A C 1
ATOM 1610 O O . ILE A 1 238 ? 10.527 6.998 -10.983 1.00 98.88 238 ILE A O 1
ATOM 1614 N N . ASN A 1 239 ? 10.407 7.588 -8.821 1.00 98.75 239 ASN A N 1
ATOM 1615 C CA . ASN A 1 239 ? 11.835 7.798 -8.603 1.00 98.75 239 ASN A CA 1
ATOM 1616 C C . ASN A 1 239 ? 12.469 6.516 -8.049 1.00 98.75 239 ASN A C 1
ATOM 1618 O O . ASN A 1 239 ? 12.166 6.106 -6.926 1.00 98.75 239 ASN A O 1
ATOM 1622 N N . LEU A 1 240 ? 13.373 5.903 -8.806 1.00 98.62 240 LEU A N 1
ATOM 1623 C CA . LEU A 1 240 ? 14.174 4.759 -8.380 1.00 98.62 240 LEU A CA 1
ATOM 1624 C C . LEU A 1 240 ? 15.495 5.274 -7.811 1.00 98.62 240 LEU A C 1
ATOM 1626 O O . LEU A 1 240 ? 16.325 5.833 -8.528 1.00 98.62 240 LEU A O 1
ATOM 1630 N N . ASN A 1 241 ? 15.646 5.149 -6.494 1.00 96.25 241 ASN A N 1
ATOM 1631 C CA . ASN A 1 241 ? 16.715 5.787 -5.739 1.00 96.25 241 ASN A CA 1
ATOM 1632 C C . ASN A 1 241 ? 17.357 4.828 -4.719 1.00 96.25 241 ASN A C 1
ATOM 1634 O O . ASN A 1 241 ? 17.499 5.169 -3.548 1.00 96.25 241 ASN A O 1
ATOM 1638 N N . GLY A 1 242 ? 17.705 3.616 -5.154 1.00 94.06 242 GLY A N 1
ATOM 1639 C CA . GLY A 1 242 ? 18.384 2.614 -4.320 1.00 94.06 242 GLY A CA 1
ATOM 1640 C C . GLY A 1 242 ? 17.609 1.312 -4.106 1.00 94.06 242 GLY A C 1
ATOM 1641 O O . GLY A 1 242 ? 18.151 0.369 -3.529 1.00 94.06 242 GLY A O 1
ATOM 1642 N N . ALA A 1 243 ? 16.364 1.214 -4.578 1.00 96.94 243 ALA A N 1
ATOM 1643 C CA . ALA A 1 243 ? 15.644 -0.057 -4.595 1.00 96.94 243 ALA A CA 1
ATOM 1644 C C . ALA A 1 243 ? 16.211 -1.030 -5.648 1.00 96.94 243 ALA A C 1
ATOM 1646 O O . ALA A 1 243 ? 16.589 -0.632 -6.751 1.00 96.94 243 ALA A O 1
ATOM 1647 N N . THR A 1 244 ? 16.219 -2.325 -5.321 1.00 98.56 244 THR A N 1
ATOM 1648 C CA . THR A 1 244 ? 16.508 -3.403 -6.281 1.00 98.56 244 THR A CA 1
ATOM 1649 C C . THR A 1 244 ? 15.213 -3.887 -6.921 1.00 98.56 244 THR A C 1
ATOM 1651 O O . THR A 1 244 ? 14.239 -4.164 -6.221 1.00 98.56 244 THR A O 1
ATOM 1654 N N . ILE A 1 245 ? 15.202 -4.020 -8.244 1.00 98.88 245 ILE A N 1
ATOM 1655 C CA . ILE A 1 245 ? 14.052 -4.507 -9.008 1.00 98.88 245 ILE A CA 1
ATOM 1656 C C . ILE A 1 245 ? 14.269 -5.983 -9.346 1.00 98.88 245 ILE A C 1
ATOM 1658 O O . ILE A 1 245 ? 15.286 -6.332 -9.942 1.00 98.88 245 ILE A O 1
ATOM 1662 N N . ASN A 1 246 ? 13.322 -6.854 -8.994 1.00 98.88 246 ASN A N 1
ATOM 1663 C CA . ASN A 1 246 ? 13.370 -8.274 -9.348 1.00 98.88 246 ASN A CA 1
ATOM 1664 C C . ASN A 1 246 ? 12.152 -8.652 -10.189 1.00 98.88 246 ASN A C 1
ATOM 1666 O O . ASN A 1 246 ? 11.015 -8.686 -9.705 1.00 98.88 246 ASN A O 1
ATOM 1670 N N . THR A 1 247 ? 12.392 -8.954 -11.457 1.00 98.88 247 THR A N 1
ATOM 1671 C CA . THR A 1 247 ? 11.361 -9.332 -12.421 1.00 98.88 247 THR A CA 1
ATOM 1672 C C . THR A 1 247 ? 11.399 -10.839 -12.618 1.00 98.88 247 THR A C 1
ATOM 1674 O O . THR A 1 247 ? 12.376 -11.386 -13.129 1.00 98.88 247 THR A O 1
ATOM 1677 N N . GLY A 1 248 ? 10.343 -11.519 -12.175 1.00 98.50 248 GLY A N 1
ATOM 1678 C CA . GLY A 1 248 ? 10.180 -12.961 -12.332 1.00 98.50 248 GLY A CA 1
ATOM 1679 C C . GLY A 1 248 ? 9.876 -13.393 -13.770 1.00 98.50 248 GLY A C 1
ATOM 1680 O O . GLY A 1 248 ? 9.738 -12.575 -14.679 1.00 98.50 248 GLY A O 1
ATOM 1681 N N . ALA A 1 249 ? 9.745 -14.705 -13.965 1.00 95.94 249 ALA A N 1
ATOM 1682 C CA . ALA A 1 249 ? 9.378 -15.276 -15.257 1.00 95.94 249 ALA A CA 1
ATOM 1683 C C . ALA A 1 249 ? 8.006 -14.772 -15.726 1.00 95.94 249 ALA A C 1
ATOM 1685 O O . ALA A 1 249 ? 7.073 -14.659 -14.924 1.00 95.94 249 ALA A O 1
ATOM 1686 N N . ASN A 1 250 ? 7.888 -14.486 -17.026 1.00 95.69 250 ASN A N 1
ATOM 1687 C CA . ASN A 1 250 ? 6.704 -13.906 -17.670 1.00 95.69 250 ASN A CA 1
ATOM 1688 C C . ASN A 1 250 ? 6.267 -12.536 -17.109 1.00 95.69 250 ASN A C 1
ATOM 1690 O O . ASN A 1 250 ? 5.215 -12.029 -17.493 1.00 95.69 250 ASN A O 1
ATOM 1694 N N . SER A 1 251 ? 7.043 -11.943 -16.198 1.00 98.38 251 SER A N 1
ATOM 1695 C CA . SER A 1 251 ? 6.790 -10.623 -15.621 1.00 98.38 251 SER A CA 1
ATOM 1696 C C . SER A 1 251 ? 7.502 -9.530 -16.421 1.00 98.38 251 SER A C 1
ATOM 1698 O O . SER A 1 251 ? 8.366 -9.798 -17.262 1.00 98.38 251 SER A O 1
ATOM 1700 N N . LEU A 1 252 ? 7.164 -8.278 -16.126 1.00 98.31 252 LEU A N 1
ATOM 1701 C CA . LEU A 1 252 ? 7.683 -7.101 -16.818 1.00 98.31 252 LEU A CA 1
ATOM 1702 C C . LEU A 1 252 ? 8.228 -6.069 -15.824 1.00 98.31 252 LEU A C 1
ATOM 1704 O O . LEU A 1 252 ? 7.561 -5.728 -14.853 1.00 98.31 252 LEU A O 1
ATOM 1708 N N . ALA A 1 253 ? 9.435 -5.554 -16.048 1.00 98.56 253 ALA A N 1
ATOM 1709 C CA . ALA A 1 253 ? 10.042 -4.618 -15.110 1.00 98.56 253 ALA A CA 1
ATOM 1710 C C . ALA A 1 253 ? 9.439 -3.215 -15.233 1.00 98.56 253 ALA A C 1
ATOM 1712 O O . ALA A 1 253 ? 8.901 -2.689 -14.260 1.00 98.56 253 ALA A O 1
ATOM 1713 N N . PHE A 1 254 ? 9.498 -2.613 -16.421 1.00 97.75 254 PHE A N 1
ATOM 1714 C CA . PHE A 1 254 ? 9.249 -1.183 -16.577 1.00 97.75 254 PHE A CA 1
ATOM 1715 C C . PHE A 1 254 ? 8.247 -0.867 -17.687 1.00 97.75 254 PHE A C 1
ATOM 1717 O O . PHE A 1 254 ? 8.441 -1.225 -18.852 1.00 97.75 254 PHE A O 1
ATOM 1724 N N . ILE A 1 255 ? 7.207 -0.118 -17.320 1.00 94.12 255 ILE A N 1
ATOM 1725 C CA . ILE A 1 255 ? 6.195 0.433 -18.223 1.00 94.12 255 ILE A CA 1
ATOM 1726 C C . ILE A 1 255 ? 6.003 1.915 -17.921 1.00 94.12 255 ILE A C 1
ATOM 1728 O O . ILE A 1 255 ? 5.913 2.328 -16.763 1.00 94.12 255 ILE A O 1
ATOM 1732 N N . LYS A 1 256 ? 5.845 2.702 -18.983 1.00 90.81 256 LYS A N 1
ATOM 1733 C CA . LYS A 1 256 ? 5.280 4.049 -18.911 1.00 90.81 256 LYS A CA 1
ATOM 1734 C C . LYS A 1 256 ? 4.148 4.198 -19.923 1.00 90.81 256 LYS A C 1
ATOM 1736 O O . LYS A 1 256 ? 4.219 3.639 -21.020 1.00 90.81 256 LYS A O 1
ATOM 1741 N N . SER A 1 257 ? 3.136 4.981 -19.576 1.00 87.81 257 SER A N 1
ATOM 1742 C CA . SER A 1 257 ? 2.034 5.337 -20.477 1.00 87.81 257 SER A CA 1
ATOM 1743 C C . SER A 1 257 ? 2.340 6.591 -21.297 1.00 87.81 257 SER A C 1
ATOM 1745 O O . SER A 1 257 ? 3.248 7.364 -20.992 1.00 87.81 257 SER A O 1
ATOM 1747 N N . SER A 1 258 ? 1.556 6.831 -22.347 1.00 87.69 258 SER A N 1
ATOM 1748 C CA . SER A 1 258 ? 1.519 8.118 -23.053 1.00 87.69 258 SER A CA 1
ATOM 1749 C C . SER A 1 258 ? 0.869 9.238 -22.232 1.00 87.69 258 SER A C 1
ATOM 1751 O O . SER A 1 258 ? 0.964 10.396 -22.624 1.00 87.69 258 SER A O 1
ATOM 1753 N N . ASN A 1 259 ? 0.258 8.924 -21.084 1.00 89.75 259 ASN A N 1
ATOM 1754 C CA . ASN A 1 259 ? -0.430 9.880 -20.205 1.00 89.75 259 ASN A CA 1
ATOM 1755 C C . ASN A 1 259 ? 0.514 10.791 -19.385 1.00 89.75 259 ASN A C 1
ATOM 1757 O O . ASN A 1 259 ? 0.065 11.518 -18.497 1.00 89.75 259 ASN A O 1
ATOM 1761 N N . GLY A 1 260 ? 1.815 10.791 -19.694 1.00 89.94 260 GLY A N 1
ATOM 1762 C CA . GLY A 1 260 ? 2.815 11.656 -19.063 1.00 89.94 260 GLY A CA 1
ATOM 1763 C C . GLY A 1 260 ? 3.510 11.049 -17.843 1.00 89.94 260 GLY A C 1
ATOM 1764 O O . GLY A 1 260 ? 4.140 11.784 -17.088 1.00 89.94 260 GLY A O 1
ATOM 1765 N N . GLY A 1 261 ? 3.397 9.736 -17.630 1.00 95.31 261 GLY A N 1
ATOM 1766 C CA . GLY A 1 261 ? 4.134 9.024 -16.589 1.00 95.31 261 GLY A CA 1
ATOM 1767 C C . GLY A 1 261 ? 5.650 9.052 -16.802 1.00 95.31 261 GLY A C 1
ATOM 1768 O O . GLY A 1 261 ? 6.141 8.917 -17.926 1.00 95.31 261 GLY A O 1
ATOM 1769 N N . ILE A 1 262 ? 6.388 9.212 -15.704 1.00 96.50 262 ILE A N 1
ATOM 1770 C CA . ILE A 1 262 ? 7.850 9.285 -15.676 1.00 96.50 262 ILE A CA 1
ATOM 1771 C C . ILE A 1 262 ? 8.392 8.196 -14.752 1.00 96.50 262 ILE A C 1
ATOM 1773 O O . ILE A 1 262 ? 7.976 8.074 -13.600 1.00 96.50 262 ILE A O 1
ATOM 1777 N N . VAL A 1 263 ? 9.377 7.448 -15.236 1.00 97.81 263 VAL A N 1
ATOM 1778 C CA . VAL A 1 263 ? 10.247 6.602 -14.416 1.00 97.81 263 VAL A CA 1
ATOM 1779 C C . VAL A 1 263 ? 11.631 7.240 -14.418 1.00 97.81 263 VAL A C 1
ATOM 1781 O O . VAL A 1 263 ? 12.248 7.388 -15.470 1.00 97.81 263 VAL A O 1
ATOM 1784 N N . ASP A 1 264 ? 12.110 7.654 -13.251 1.00 97.75 264 ASP A N 1
ATOM 1785 C CA . ASP A 1 264 ? 13.378 8.362 -13.092 1.00 97.75 264 ASP A CA 1
ATOM 1786 C C . ASP A 1 264 ? 14.365 7.519 -12.280 1.00 97.75 264 ASP A C 1
ATOM 1788 O O . ASP A 1 264 ? 14.177 7.300 -11.082 1.00 97.75 264 ASP A O 1
ATOM 1792 N N . PHE A 1 265 ? 15.436 7.056 -12.923 1.00 97.81 265 PHE A N 1
ATOM 1793 C CA . PHE A 1 265 ? 16.538 6.342 -12.279 1.00 97.81 265 PHE A CA 1
ATOM 1794 C C . PHE A 1 265 ? 17.470 7.346 -11.579 1.00 97.81 265 PHE A C 1
ATOM 1796 O O . PHE A 1 265 ? 18.592 7.603 -12.017 1.00 97.81 265 PHE A O 1
ATOM 1803 N N . LYS A 1 266 ? 16.984 7.959 -10.491 1.00 97.50 266 LYS A N 1
ATOM 1804 C CA . LYS A 1 266 ? 17.667 9.027 -9.735 1.00 97.50 266 LYS A CA 1
ATOM 1805 C C . LYS A 1 266 ? 19.060 8.640 -9.245 1.00 97.50 266 LYS A C 1
ATOM 1807 O O . LYS A 1 266 ? 19.934 9.501 -9.169 1.00 97.50 266 LYS A O 1
ATOM 1812 N N . SER A 1 267 ? 19.260 7.374 -8.897 1.00 96.44 267 SER A N 1
ATOM 1813 C CA . SER A 1 267 ? 20.562 6.831 -8.513 1.00 96.44 267 SER A CA 1
ATOM 1814 C C . SER A 1 267 ? 20.749 5.417 -9.052 1.00 96.44 267 SER A C 1
ATOM 1816 O O . SER A 1 267 ? 19.871 4.877 -9.734 1.00 96.44 267 SER A O 1
ATOM 1818 N N . ALA A 1 268 ? 21.924 4.838 -8.785 1.00 95.94 268 ALA A N 1
ATOM 1819 C CA . ALA A 1 268 ? 22.277 3.496 -9.225 1.00 95.94 268 ALA A CA 1
ATOM 1820 C C . ALA A 1 268 ? 21.158 2.502 -8.878 1.00 95.94 268 ALA A C 1
ATOM 1822 O O . ALA A 1 268 ? 20.832 2.282 -7.712 1.00 95.94 268 ALA A O 1
ATOM 1823 N N . THR A 1 269 ? 20.569 1.914 -9.913 1.00 96.81 269 THR A N 1
ATOM 1824 C CA . THR A 1 269 ? 19.435 1.002 -9.808 1.00 96.81 269 THR A CA 1
ATOM 1825 C C . THR A 1 269 ? 19.815 -0.310 -10.469 1.00 96.81 269 THR A C 1
ATOM 1827 O O . THR A 1 269 ? 20.290 -0.326 -11.600 1.00 96.81 269 THR A O 1
ATOM 1830 N N . THR A 1 270 ? 19.597 -1.422 -9.773 1.00 97.88 270 THR A N 1
ATOM 1831 C CA . THR A 1 270 ? 19.787 -2.760 -10.345 1.00 97.88 270 THR A CA 1
ATOM 1832 C C . THR A 1 270 ? 18.433 -3.384 -10.631 1.00 97.88 270 THR A C 1
ATOM 1834 O O . THR A 1 270 ? 17.579 -3.430 -9.745 1.00 97.88 270 THR A O 1
ATOM 1837 N N . ALA A 1 271 ? 18.255 -3.892 -11.849 1.00 98.44 271 ALA A N 1
ATOM 1838 C CA . ALA A 1 271 ? 17.101 -4.687 -12.237 1.00 98.44 271 ALA A CA 1
ATOM 1839 C C . ALA A 1 271 ? 17.537 -6.081 -12.689 1.00 98.44 271 ALA A C 1
ATOM 1841 O O . ALA A 1 271 ? 18.310 -6.221 -13.634 1.00 98.44 271 ALA A O 1
ATOM 1842 N N . ASN A 1 272 ? 17.039 -7.109 -12.009 1.00 98.69 272 ASN A N 1
ATOM 1843 C CA . ASN A 1 272 ? 17.296 -8.510 -12.314 1.00 98.69 272 ASN A CA 1
ATOM 1844 C C . ASN A 1 272 ? 16.120 -9.075 -13.107 1.00 98.69 272 ASN A C 1
ATOM 1846 O O . ASN A 1 272 ? 15.012 -9.170 -12.574 1.00 98.69 272 ASN A O 1
ATOM 1850 N N . ILE A 1 273 ? 16.359 -9.454 -14.361 1.00 98.69 273 ILE A N 1
ATOM 1851 C CA . ILE A 1 273 ? 15.331 -9.996 -15.250 1.00 98.69 273 ILE A CA 1
ATOM 1852 C C . ILE A 1 273 ? 15.534 -11.498 -15.366 1.00 98.69 273 ILE A C 1
ATOM 1854 O O . ILE A 1 273 ? 16.469 -11.954 -16.026 1.00 98.69 273 ILE A O 1
ATOM 1858 N N . ALA A 1 274 ? 14.671 -12.262 -14.698 1.00 98.44 274 ALA A N 1
ATOM 1859 C CA . ALA A 1 274 ? 14.710 -13.717 -14.726 1.00 98.44 274 ALA A CA 1
ATOM 1860 C C . ALA A 1 274 ? 14.456 -14.270 -16.139 1.00 98.44 274 ALA A C 1
ATOM 1862 O O . ALA A 1 274 ? 13.987 -13.563 -17.032 1.00 98.44 274 ALA A O 1
ATOM 1863 N N . THR A 1 275 ? 14.743 -15.561 -16.326 1.00 97.50 275 THR A N 1
ATOM 1864 C CA . THR A 1 275 ? 14.367 -16.327 -17.524 1.00 97.50 275 THR A CA 1
ATOM 1865 C C . THR A 1 275 ? 12.908 -16.055 -17.892 1.00 97.50 275 THR A C 1
ATOM 1867 O O . THR A 1 275 ? 12.044 -16.079 -17.016 1.00 97.50 275 THR A O 1
ATOM 1870 N N . ASP A 1 276 ? 12.649 -15.767 -19.169 1.00 96.44 276 ASP A N 1
ATOM 1871 C CA . ASP A 1 276 ? 11.333 -15.410 -19.722 1.00 96.44 276 ASP A CA 1
ATOM 1872 C C . ASP A 1 276 ? 10.706 -14.117 -19.155 1.00 96.44 276 ASP A C 1
ATOM 1874 O O . ASP A 1 276 ? 9.565 -13.779 -19.465 1.00 96.44 276 ASP A O 1
ATOM 1878 N N . GLY A 1 277 ? 11.427 -13.362 -18.323 1.00 97.81 277 GLY A N 1
ATOM 1879 C CA . GLY A 1 277 ? 11.050 -12.015 -17.902 1.00 97.81 277 GLY A CA 1
ATOM 1880 C C . GLY A 1 277 ? 11.362 -10.973 -18.979 1.00 97.81 277 GLY A C 1
ATOM 1881 O O . GLY A 1 277 ? 12.171 -11.208 -19.881 1.00 97.81 277 GLY A O 1
ATOM 1882 N N . THR A 1 278 ? 10.740 -9.798 -18.876 1.00 97.25 278 THR A N 1
ATOM 1883 C CA . THR A 1 278 ? 10.957 -8.675 -19.801 1.00 97.25 278 THR A CA 1
ATOM 1884 C C . THR A 1 278 ? 11.408 -7.420 -19.058 1.00 97.25 278 THR A C 1
ATOM 1886 O O . THR A 1 278 ? 10.809 -7.044 -18.054 1.00 97.25 278 THR A O 1
ATOM 1889 N N . GLY A 1 279 ? 12.440 -6.739 -19.558 1.00 96.25 279 GLY A N 1
ATOM 1890 C CA . GLY A 1 279 ? 12.908 -5.467 -19.005 1.00 96.25 279 GLY A CA 1
ATOM 1891 C C . GLY A 1 279 ? 11.931 -4.320 -19.272 1.00 96.25 279 GLY A C 1
ATOM 1892 O O . GLY A 1 279 ? 11.376 -3.738 -18.344 1.00 96.25 279 GLY A O 1
ATOM 1893 N N . PHE A 1 280 ? 11.688 -4.002 -20.541 1.00 94.62 280 PHE A N 1
ATOM 1894 C CA . PHE A 1 280 ? 10.921 -2.817 -20.927 1.00 94.62 280 PHE A CA 1
ATOM 1895 C C . PHE A 1 280 ? 9.717 -3.134 -21.804 1.00 94.62 280 PHE A C 1
ATOM 1897 O O . PHE A 1 280 ? 9.783 -3.969 -22.704 1.00 94.62 280 PHE A O 1
ATOM 1904 N N . TYR A 1 281 ? 8.642 -2.378 -21.605 1.00 91.00 281 TYR A N 1
ATOM 1905 C CA . TYR A 1 281 ? 7.602 -2.214 -22.611 1.00 91.00 281 TYR A CA 1
ATOM 1906 C C . TYR A 1 281 ? 7.758 -0.861 -23.293 1.00 91.00 281 TYR A C 1
ATOM 1908 O O . TYR A 1 281 ? 7.749 0.186 -22.638 1.00 91.00 281 TYR A O 1
ATOM 1916 N N . ILE A 1 282 ? 7.895 -0.890 -24.616 1.00 81.75 282 ILE A N 1
ATOM 1917 C CA . ILE A 1 282 ? 8.037 0.303 -25.443 1.00 81.75 282 ILE A CA 1
ATOM 1918 C C . ILE A 1 282 ? 6.754 0.438 -26.270 1.00 81.75 282 ILE A C 1
ATOM 1920 O O . ILE A 1 282 ? 6.590 -0.305 -27.238 1.00 81.75 282 ILE A O 1
ATOM 1924 N N . PRO A 1 283 ? 5.833 1.356 -25.912 1.00 69.62 283 PRO A N 1
ATOM 1925 C CA . PRO A 1 283 ? 4.642 1.575 -26.719 1.00 69.62 283 PRO A CA 1
ATOM 1926 C C . PRO A 1 283 ? 5.037 2.127 -28.100 1.00 69.62 283 PRO A C 1
ATOM 1928 O O . PRO A 1 283 ? 5.961 2.947 -28.182 1.00 69.62 283 PRO A O 1
ATOM 1931 N N . PRO A 1 284 ? 4.337 1.734 -29.175 1.00 65.31 284 PRO A N 1
ATOM 1932 C CA . PRO A 1 284 ? 4.604 2.244 -30.512 1.00 65.31 284 PRO A CA 1
ATOM 1933 C C . PRO A 1 284 ? 4.315 3.747 -30.555 1.00 65.31 284 PRO A C 1
ATOM 1935 O O . PRO A 1 284 ? 3.308 4.215 -30.026 1.00 65.31 284 PRO A O 1
ATOM 1938 N N . ALA A 1 285 ? 5.189 4.522 -31.204 1.00 62.59 285 ALA A N 1
ATOM 1939 C CA . ALA A 1 285 ? 4.963 5.959 -31.395 1.00 62.59 285 ALA A CA 1
ATOM 1940 C C . ALA A 1 285 ? 3.769 6.238 -32.333 1.00 62.59 285 ALA A C 1
ATOM 1942 O O . ALA A 1 285 ? 3.103 7.262 -32.219 1.00 62.59 285 ALA A O 1
ATOM 1943 N N . SER A 1 286 ? 3.514 5.319 -33.264 1.00 61.75 286 SER A N 1
ATOM 1944 C CA . SER A 1 286 ? 2.356 5.241 -34.159 1.00 61.75 286 SER A CA 1
ATOM 1945 C C . SER A 1 286 ? 2.312 3.828 -34.747 1.00 61.75 286 SER A C 1
ATOM 1947 O O . SER A 1 286 ? 3.336 3.141 -34.745 1.00 61.75 286 SER A O 1
ATOM 1949 N N . THR A 1 287 ? 1.165 3.384 -35.261 1.00 61.38 287 THR A N 1
ATOM 1950 C CA . THR A 1 287 ? 1.114 2.194 -36.120 1.00 61.38 287 THR A CA 1
ATOM 1951 C C . THR A 1 287 ? 1.940 2.472 -37.382 1.00 61.38 287 THR A C 1
ATOM 1953 O O . THR A 1 287 ? 1.580 3.373 -38.144 1.00 61.38 287 THR A O 1
ATOM 1956 N N . PRO A 1 288 ? 3.052 1.753 -37.628 1.00 57.72 288 PRO A N 1
ATOM 1957 C CA . PRO A 1 288 ? 3.904 2.044 -38.774 1.00 57.72 288 PRO A CA 1
ATOM 1958 C C . PRO A 1 288 ? 3.132 1.819 -40.078 1.00 57.72 288 PRO A C 1
ATOM 1960 O O . PRO A 1 288 ? 2.658 0.716 -40.339 1.00 57.72 288 PRO A O 1
ATOM 1963 N N . THR A 1 289 ? 3.024 2.842 -40.926 1.00 66.00 289 THR A N 1
ATOM 1964 C CA . THR A 1 289 ? 2.457 2.693 -42.281 1.00 66.00 289 THR A CA 1
ATOM 1965 C C . THR A 1 289 ? 3.466 2.105 -43.270 1.00 66.00 289 THR A C 1
ATOM 1967 O O . THR A 1 289 ? 3.090 1.675 -44.357 1.00 66.00 28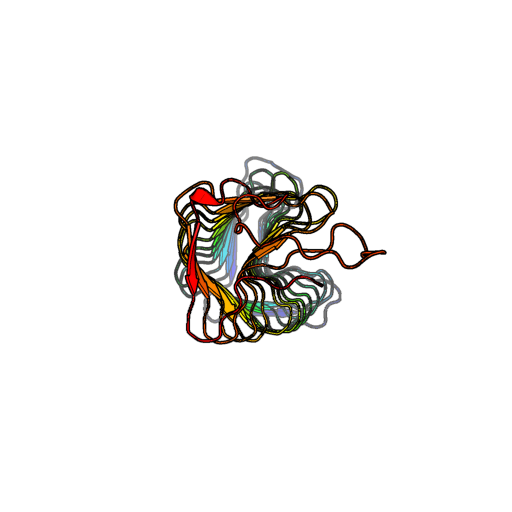9 THR A O 1
ATOM 1970 N N . THR A 1 290 ? 4.747 2.072 -42.887 1.00 61.91 290 THR A N 1
ATOM 1971 C CA . THR A 1 290 ? 5.859 1.542 -43.680 1.00 61.91 290 THR A CA 1
ATOM 1972 C C . THR A 1 290 ? 6.862 0.875 -42.740 1.00 61.91 290 THR A C 1
ATOM 1974 O O . THR A 1 290 ? 7.356 1.509 -41.806 1.00 61.91 290 THR A O 1
ATOM 1977 N N . VAL A 1 291 ? 7.176 -0.402 -42.963 1.00 54.47 291 VAL A N 1
ATOM 1978 C CA . VAL A 1 291 ? 8.158 -1.126 -42.142 1.00 54.47 291 VAL A CA 1
ATOM 1979 C C . VAL A 1 291 ? 9.558 -0.688 -42.560 1.00 54.47 291 VAL A C 1
ATOM 1981 O O . VAL A 1 291 ? 9.997 -0.977 -43.670 1.00 54.47 291 VAL A O 1
ATOM 1984 N N . THR A 1 292 ? 10.260 0.015 -41.673 1.00 61.00 292 THR A N 1
ATOM 1985 C CA . THR A 1 292 ? 11.658 0.410 -41.887 1.00 61.00 292 THR A CA 1
ATOM 1986 C C . THR A 1 292 ? 12.481 -0.072 -40.701 1.00 61.00 292 THR A C 1
ATOM 1988 O O . THR A 1 292 ? 12.143 0.220 -39.557 1.00 61.00 292 THR A O 1
ATOM 1991 N N . TYR A 1 293 ? 13.550 -0.821 -40.962 1.00 51.09 293 TYR A N 1
ATOM 1992 C CA . TYR A 1 293 ? 14.430 -1.346 -39.921 1.00 51.09 293 TYR A CA 1
ATOM 1993 C C . TYR A 1 293 ? 15.629 -0.415 -39.740 1.00 51.09 293 TYR A C 1
ATOM 1995 O O . TYR A 1 293 ? 16.566 -0.435 -40.535 1.00 51.09 293 TYR A O 1
ATOM 2003 N N . THR A 1 294 ? 15.613 0.405 -38.692 1.00 55.53 294 THR A N 1
ATOM 2004 C CA . THR A 1 294 ? 16.825 1.079 -38.212 1.00 55.53 294 THR A CA 1
ATOM 2005 C C . THR A 1 294 ? 17.599 0.125 -37.301 1.00 55.53 294 THR A C 1
ATOM 2007 O O . THR A 1 294 ? 16.978 -0.475 -36.419 1.00 55.53 294 THR A O 1
ATOM 2010 N N . PRO A 1 295 ? 18.928 -0.023 -37.457 1.00 53.97 295 PRO A N 1
ATOM 2011 C CA . PRO A 1 295 ? 19.742 -0.789 -36.520 1.00 53.97 295 PRO A CA 1
ATOM 2012 C C . PRO A 1 295 ? 19.495 -0.328 -35.081 1.00 53.97 295 PRO A C 1
ATOM 2014 O O . PRO A 1 295 ? 19.502 0.870 -34.800 1.00 53.97 295 PRO A O 1
ATOM 2017 N N . PHE A 1 296 ? 19.264 -1.275 -34.172 1.00 57.69 296 PHE A N 1
ATOM 2018 C CA . PHE A 1 296 ? 19.068 -0.968 -32.760 1.00 57.69 296 PHE A CA 1
ATOM 2019 C C . PHE A 1 296 ? 20.395 -0.500 -32.153 1.00 57.69 296 PHE A C 1
ATOM 2021 O O . PHE A 1 296 ? 21.297 -1.301 -31.918 1.00 57.69 296 PHE A O 1
ATOM 2028 N N . THR A 1 297 ? 20.524 0.804 -31.913 1.00 54.00 297 THR A N 1
ATOM 2029 C CA . THR A 1 297 ? 21.731 1.427 -31.342 1.00 54.00 297 THR A CA 1
ATOM 2030 C C . THR A 1 297 ? 21.791 1.340 -29.811 1.00 54.00 297 THR A C 1
ATOM 2032 O O . THR A 1 297 ? 22.727 1.852 -29.201 1.00 54.00 297 THR A O 1
ATOM 2035 N N . GLY A 1 298 ? 20.819 0.664 -29.187 1.00 59.56 298 GLY A N 1
ATOM 2036 C CA . GLY A 1 298 ? 20.682 0.505 -27.738 1.00 59.56 298 GLY A CA 1
ATOM 2037 C C . GLY A 1 298 ? 19.521 1.311 -27.141 1.00 59.56 298 GLY A C 1
ATOM 2038 O O . GLY A 1 298 ? 18.828 2.050 -27.833 1.00 59.56 298 GLY A O 1
ATOM 2039 N N . ILE A 1 299 ? 19.326 1.190 -25.822 1.00 64.38 299 ILE A 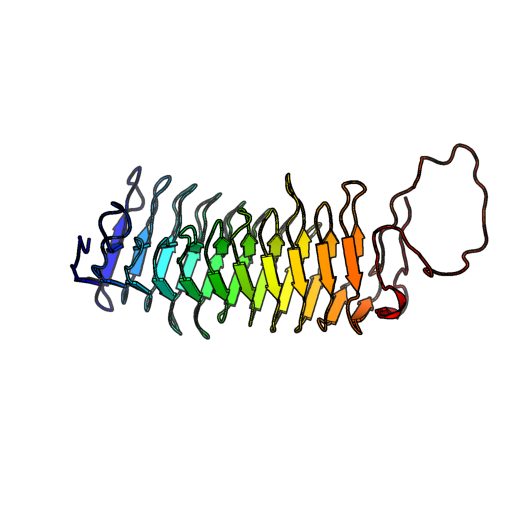N 1
ATOM 2040 C CA . ILE A 1 299 ? 18.287 1.890 -25.028 1.00 64.38 299 ILE A CA 1
ATOM 2041 C C . ILE A 1 299 ? 18.752 3.310 -24.618 1.00 64.38 299 ILE A C 1
ATOM 2043 O O . ILE A 1 299 ? 18.300 3.870 -23.630 1.00 64.38 299 ILE A O 1
ATOM 2047 N N . GLY A 1 300 ? 19.683 3.930 -25.351 1.00 59.12 300 GLY A N 1
ATOM 2048 C CA . GLY A 1 300 ? 20.352 5.169 -24.913 1.00 59.12 300 GLY A CA 1
ATOM 2049 C C . GLY A 1 300 ? 19.409 6.339 -24.587 1.00 59.12 300 GLY A C 1
ATOM 2050 O O . GLY A 1 300 ? 19.771 7.225 -23.816 1.00 59.12 300 GLY A O 1
ATOM 2051 N N . SER A 1 301 ? 18.188 6.331 -25.129 1.00 68.50 301 SER A N 1
ATOM 2052 C CA . SER A 1 301 ? 17.109 7.232 -24.731 1.00 68.50 301 SER A CA 1
ATOM 2053 C C . SER A 1 301 ? 15.750 6.599 -25.041 1.00 68.50 301 SER A C 1
ATOM 2055 O O . SER A 1 301 ? 15.470 6.268 -26.192 1.00 68.50 301 SER A O 1
ATOM 2057 N N . ILE A 1 302 ? 14.893 6.441 -24.027 1.00 78.00 302 ILE A N 1
ATOM 2058 C CA . ILE A 1 302 ? 13.469 6.127 -24.206 1.00 78.00 302 ILE A CA 1
ATOM 2059 C C . ILE A 1 302 ? 12.671 7.221 -23.502 1.00 78.00 302 ILE A C 1
ATOM 2061 O O . ILE A 1 302 ? 12.863 7.476 -22.315 1.00 78.00 302 ILE A O 1
ATOM 2065 N N . SER A 1 303 ? 11.761 7.870 -24.230 1.00 84.00 303 SER A N 1
ATOM 2066 C CA . SER A 1 303 ? 10.895 8.917 -23.675 1.00 84.00 303 SER A CA 1
ATOM 2067 C C . SER A 1 303 ? 10.150 8.425 -22.426 1.00 84.00 303 SER A C 1
ATOM 2069 O O . SER A 1 303 ? 9.547 7.351 -22.447 1.00 84.00 303 SER A O 1
ATOM 2071 N N . GLY A 1 304 ? 10.186 9.214 -21.348 1.00 87.81 304 GLY A N 1
ATOM 2072 C CA . GLY A 1 304 ? 9.569 8.883 -20.058 1.00 87.81 304 GLY A CA 1
ATOM 2073 C C . GLY A 1 304 ? 10.439 8.026 -19.130 1.00 87.81 304 GLY A C 1
ATOM 2074 O O . GLY A 1 304 ? 10.093 7.893 -17.960 1.00 87.81 304 GLY A O 1
ATOM 2075 N N . PHE A 1 305 ? 11.572 7.498 -19.607 1.00 93.31 305 PHE A N 1
ATOM 2076 C CA . PHE A 1 305 ? 12.585 6.838 -18.783 1.00 93.31 305 PHE A CA 1
ATOM 2077 C C . PHE A 1 305 ? 13.810 7.746 -18.640 1.00 93.31 305 PHE A C 1
ATOM 2079 O O . PHE A 1 305 ? 14.674 7.814 -19.516 1.00 93.31 305 PHE A O 1
ATOM 2086 N N . ASN A 1 306 ? 13.876 8.465 -17.526 1.00 94.88 306 ASN A N 1
ATOM 2087 C CA . ASN A 1 306 ? 14.907 9.462 -17.268 1.00 94.88 306 ASN A CA 1
ATOM 2088 C C . ASN A 1 306 ? 16.111 8.838 -16.558 1.00 94.88 306 ASN A C 1
ATOM 2090 O O . ASN A 1 306 ? 15.952 7.955 -15.720 1.00 94.88 306 ASN A O 1
ATOM 2094 N N . ASN A 1 307 ? 17.314 9.337 -16.858 1.00 94.94 307 ASN A N 1
ATOM 2095 C CA . ASN A 1 307 ? 18.568 8.909 -16.223 1.00 94.94 307 ASN A CA 1
ATOM 2096 C C . ASN A 1 307 ? 18.883 7.408 -16.382 1.00 94.94 307 ASN A C 1
ATOM 2098 O O . ASN A 1 307 ? 19.513 6.805 -15.519 1.00 94.94 307 ASN A O 1
ATOM 2102 N N . LEU A 1 308 ? 18.498 6.810 -17.517 1.00 92.38 308 LEU A N 1
ATOM 2103 C CA . LEU A 1 308 ? 18.734 5.393 -17.843 1.00 92.38 308 LEU A CA 1
ATOM 2104 C C . LEU A 1 308 ? 20.194 4.933 -17.675 1.00 92.38 308 LEU A C 1
ATOM 2106 O O . LEU A 1 308 ? 20.424 3.758 -17.420 1.00 92.38 308 LEU A O 1
ATOM 2110 N N . SER A 1 309 ? 21.178 5.834 -17.765 1.00 92.94 309 SER A N 1
ATOM 2111 C CA . SER A 1 309 ? 22.592 5.526 -17.499 1.00 92.94 309 SER A CA 1
ATOM 2112 C C . SER A 1 309 ? 22.868 5.025 -16.076 1.00 92.94 309 SER A C 1
ATOM 2114 O O . SER A 1 309 ? 23.914 4.432 -15.839 1.00 92.94 309 SER A O 1
ATOM 2116 N N . ASN A 1 310 ? 21.952 5.259 -15.134 1.00 95.44 310 ASN A N 1
ATOM 2117 C CA . ASN A 1 310 ? 22.044 4.770 -13.759 1.00 95.44 310 ASN A CA 1
ATOM 2118 C C . ASN A 1 310 ? 21.463 3.356 -13.581 1.00 95.44 310 ASN A C 1
ATOM 2120 O O . ASN A 1 310 ? 21.527 2.808 -12.479 1.00 95.44 310 ASN A O 1
ATOM 2124 N N . LEU A 1 311 ? 20.876 2.766 -14.626 1.00 95.75 311 LEU A N 1
ATOM 2125 C CA . LEU A 1 311 ? 20.304 1.427 -14.582 1.00 95.75 311 LEU A CA 1
ATOM 2126 C C . LEU A 1 311 ? 21.323 0.366 -15.014 1.00 95.75 311 LEU A C 1
ATOM 2128 O O . LEU A 1 311 ? 21.805 0.366 -16.145 1.00 95.75 311 LEU A O 1
ATOM 2132 N N . THR A 1 312 ? 21.532 -0.621 -14.148 1.00 95.94 312 THR A N 1
ATOM 2133 C CA . THR A 1 312 ? 22.154 -1.903 -14.494 1.00 95.94 312 THR A CA 1
ATOM 2134 C C . THR A 1 312 ? 21.056 -2.941 -14.702 1.00 95.94 312 THR A C 1
ATOM 2136 O O . THR A 1 312 ? 20.325 -3.275 -13.767 1.00 95.94 312 THR A O 1
ATOM 2139 N N . LEU A 1 313 ? 20.955 -3.475 -15.919 1.00 95.62 313 LEU A N 1
ATOM 2140 C CA . LEU A 1 313 ? 20.010 -4.534 -16.269 1.00 95.62 313 LEU A CA 1
ATOM 2141 C C . LEU A 1 313 ? 20.723 -5.895 -16.320 1.00 95.62 313 LEU A C 1
ATOM 2143 O O . LEU A 1 313 ? 21.455 -6.191 -17.263 1.00 95.62 313 LEU A O 1
ATOM 2147 N N . ASN A 1 314 ? 20.496 -6.733 -15.310 1.00 97.56 314 ASN A N 1
ATOM 2148 C CA . ASN A 1 314 ? 21.030 -8.090 -15.237 1.00 97.56 314 ASN A CA 1
ATOM 2149 C C . ASN A 1 314 ? 20.085 -9.055 -15.954 1.00 97.56 314 ASN A C 1
ATOM 2151 O O . ASN A 1 314 ? 19.041 -9.439 -15.421 1.00 97.56 314 ASN A O 1
ATOM 2155 N N . MET A 1 315 ? 20.469 -9.446 -17.165 1.00 97.44 315 MET A N 1
ATOM 2156 C CA . MET A 1 315 ? 19.672 -10.303 -18.039 1.00 97.44 315 MET A CA 1
ATOM 2157 C C . MET A 1 315 ? 20.034 -11.775 -17.848 1.00 97.44 315 MET A C 1
ATOM 2159 O O . MET A 1 315 ? 21.168 -12.184 -18.099 1.00 97.44 315 MET A O 1
ATOM 2163 N N . PHE A 1 316 ? 19.064 -12.590 -17.437 1.00 96.62 316 PHE A N 1
ATOM 2164 C CA . PHE A 1 316 ? 19.229 -14.041 -17.375 1.00 96.62 316 PHE A CA 1
ATOM 2165 C C . PHE A 1 316 ? 19.001 -14.663 -18.760 1.00 96.62 316 PHE A C 1
ATOM 2167 O O . PHE A 1 316 ? 18.450 -14.039 -19.669 1.00 96.62 316 PHE A O 1
ATOM 2174 N N . LYS A 1 317 ? 19.429 -15.915 -18.949 1.00 96.06 317 LYS A N 1
ATOM 2175 C CA . LYS A 1 317 ? 19.230 -16.637 -20.214 1.00 96.06 317 LYS A CA 1
ATOM 2176 C C . LYS A 1 317 ? 17.745 -16.621 -20.614 1.00 96.06 317 LYS A C 1
ATOM 2178 O O . LYS A 1 317 ? 16.893 -16.872 -19.772 1.00 96.06 317 LYS A O 1
ATOM 2183 N N . ASN A 1 318 ? 17.459 -16.358 -21.891 1.00 95.44 318 ASN A N 1
ATOM 2184 C CA . ASN A 1 318 ? 16.107 -16.270 -22.471 1.00 95.44 318 ASN A CA 1
ATOM 2185 C C . ASN A 1 318 ? 15.213 -15.140 -21.918 1.00 95.44 318 ASN A C 1
ATOM 2187 O O . ASN A 1 318 ? 14.014 -15.132 -22.173 1.00 95.44 318 ASN A O 1
ATOM 2191 N N . SER A 1 319 ? 15.762 -14.183 -21.170 1.00 96.25 319 SER A N 1
ATOM 2192 C CA . SER A 1 319 ? 15.032 -12.953 -20.850 1.00 96.25 319 SER A CA 1
ATOM 2193 C C . SER A 1 319 ? 14.962 -12.015 -22.062 1.00 96.25 319 SER A C 1
ATOM 2195 O O . SER A 1 319 ? 15.805 -12.061 -22.961 1.00 96.25 319 SER A O 1
ATOM 2197 N N . ASN A 1 320 ? 13.957 -11.141 -22.076 1.00 94.25 320 ASN A N 1
ATOM 2198 C CA . ASN A 1 320 ? 13.739 -10.158 -23.130 1.00 94.25 320 ASN A CA 1
ATOM 2199 C C . ASN A 1 320 ? 14.143 -8.770 -22.642 1.00 94.25 320 ASN A C 1
ATOM 2201 O O . ASN A 1 320 ? 13.705 -8.314 -21.587 1.00 94.25 320 ASN A O 1
ATOM 2205 N N . VAL A 1 321 ? 14.964 -8.061 -23.416 1.00 91.25 321 VAL A N 1
ATOM 2206 C CA . VAL A 1 321 ? 15.342 -6.682 -23.069 1.00 91.25 321 VAL A CA 1
ATOM 2207 C C . VAL A 1 321 ? 14.121 -5.775 -23.153 1.00 91.25 321 VAL A C 1
ATOM 2209 O O . VAL A 1 321 ? 13.833 -5.029 -22.219 1.00 91.25 321 VAL A O 1
ATOM 2212 N N . ALA A 1 322 ? 13.384 -5.867 -24.255 1.00 87.88 322 ALA A N 1
ATOM 2213 C CA . ALA A 1 322 ? 12.186 -5.086 -24.474 1.00 87.88 322 ALA A CA 1
ATOM 2214 C C . ALA A 1 322 ? 11.179 -5.853 -25.329 1.00 87.88 322 ALA A C 1
ATOM 2216 O O . ALA A 1 322 ? 11.559 -6.673 -26.164 1.00 87.88 322 ALA A O 1
ATOM 2217 N N . VAL A 1 323 ? 9.906 -5.519 -25.149 1.00 83.31 323 VAL A N 1
ATOM 2218 C CA . VAL A 1 323 ? 8.834 -5.829 -26.094 1.00 83.31 323 VAL A CA 1
ATOM 2219 C C . VAL A 1 323 ? 8.322 -4.509 -26.662 1.00 83.31 323 VAL A C 1
ATOM 2221 O O . VAL A 1 323 ? 8.046 -3.565 -25.918 1.00 83.31 323 VAL A O 1
ATOM 2224 N N . ALA A 1 324 ? 8.219 -4.456 -27.987 1.00 67.69 324 ALA A N 1
ATOM 2225 C CA . ALA A 1 324 ? 7.539 -3.403 -28.724 1.00 67.69 324 ALA A CA 1
ATOM 2226 C C . ALA A 1 324 ? 6.359 -4.044 -29.460 1.00 67.69 324 ALA A C 1
ATOM 2228 O O . ALA A 1 324 ? 6.525 -5.101 -30.073 1.00 67.69 324 ALA A O 1
ATOM 2229 N N . SER A 1 325 ? 5.182 -3.436 -29.354 1.00 58.06 325 SER A N 1
ATOM 2230 C CA . SER A 1 325 ? 3.961 -3.846 -30.062 1.00 58.06 325 SER A CA 1
ATOM 2231 C C . SER A 1 325 ? 3.598 -2.826 -31.120 1.00 58.06 325 SER A C 1
ATOM 2233 O O . SER A 1 325 ? 3.719 -1.637 -30.765 1.00 58.06 325 SER A O 1
#

Sequence (325 aa):
QAGHDGKVTLASGKKITSTTANEFYGMTAGNFAGADAKKAIAKNNGELNIGGNKSLGMAIDVDDEGINNGKINFSGTSGAGVYNTGTFTSNSGSEINISGQSSVGAFNSGTNGNLTIANGAKIQGTADDTTGIYGTDGTATNNGTITMTANSVKGLVTGGANAKVINNKTVTVTGKGAVGAASLEGTITAAAGSITADGTSGIALYTGGTVGGTINANGGTIDAKNGAINVFADKGTINLNGATINTGANSLAFIKSSNGGIVDFKSATTANIATDGTGFYIPPASTPTTVTYTPFTGIGSISGFNNLSNLTLNMFKNSNVAVAS

pLDDT: mean 94.56, std 9.57, range [51.09, 98.94]